Protein AF-A0A554GQS5-F1 (afdb_monomer)

Sequence (194 aa):
MAQDPRGTASAALQVEDPGGGGDTGDTGGGTGGGGTGGTTQPPPAFAFLTSTVYYDNGDQPNYSTRCNNGYTPFVPNYHCCQPGYVMTGVSVNDNMFRCTFVNAQPWYYNRVADNANGTHRNGMHVCPPNYFMVGMSAQDNVLICQPGIPGTVIESVDANGATRDTGKNLHMCPLGTAMTGINVNKNDFSCGRY

pLDDT: mean 71.67, std 18.88, range [34.38, 94.31]

Foldseek 3Di:
DDDDDDDDDDDDDDDDDDYDDDDDDDDDDDDDDDDDDDPPPDDP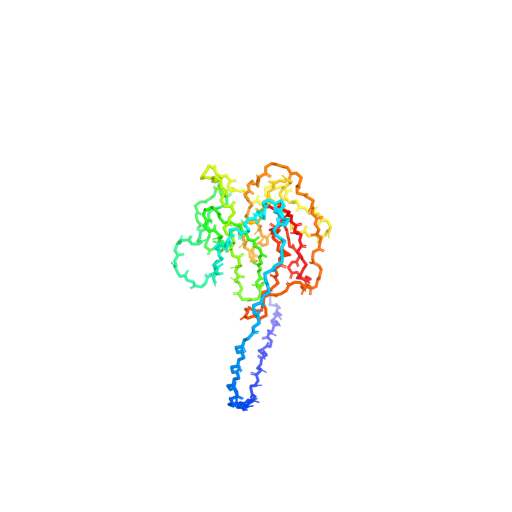PPPPPPWDKDKDQLPDPPPQQFDDQQPDPTDSQKGFAHPQWAFFWDDLVRRMTIITGDPPDNVFSNKHKLVVPQDDDPNWRFADPQWTFGIDRSVVRITTITHHDPDDFPWDKPFQLPDAPPVVRIRGHPPQWGFGTADSVRRMTTIGGD

Nearest PDB structures (foldseek):
  2ofh-assembly1_X  TM=4.322E-01  e=5.207E+00  Synechocystis sp. PCC 6803

Secondary structure (DSSP, 8-state):
--------PPPP------------------------------S---------EEEE-S-S--TTTB---SSSS--TT-EEPPTTEEEEEEETTTTEEEEEE----TT----EEGGGTT-EETTEEEPPTTEEEEEEETTTTEEEEEE--SS----EEE-TTSSEETTTTEEEPPTTEEEEEEETTTTEEEEEE-

Solvent-accessible surface area (backbone atoms only — not comparable to full-atom values): 11876 Å² total; per-residue (Å²): 141,85,88,85,89,82,86,79,84,81,79,83,84,84,81,82,84,82,90,79,85,88,88,81,87,86,89,82,90,84,89,86,82,91,78,93,78,78,88,74,77,68,75,80,72,76,71,74,65,80,59,56,69,52,74,48,54,72,75,60,91,56,70,72,31,52,40,52,51,72,80,53,82,71,49,95,64,30,39,26,45,45,93,39,32,32,25,27,26,42,22,83,89,66,52,27,36,34,23,34,46,66,76,47,62,90,84,60,72,68,32,36,40,25,71,83,68,65,39,66,55,98,88,16,49,24,36,56,92,57,25,28,25,24,29,43,20,84,90,76,72,36,44,30,19,26,68,48,77,89,68,75,58,61,69,42,76,46,58,72,42,76,39,59,45,82,94,72,68,21,35,33,41,59,92,68,26,27,26,24,27,40,25,82,92,65,50,26,33,32,22,19,55,112

Structure (mmCIF, N/CA/C/O backbone):
data_AF-A0A554GQS5-F1
#
_entry.id   AF-A0A554GQS5-F1
#
loop_
_atom_site.group_PDB
_atom_site.id
_atom_site.type_symbol
_atom_site.label_atom_id
_atom_site.label_alt_id
_atom_site.label_comp_id
_atom_site.label_asym_id
_atom_site.label_entity_id
_atom_site.label_seq_id
_atom_site.pdbx_PDB_ins_code
_atom_site.Cartn_x
_atom_site.Cartn_y
_atom_site.Cartn_z
_atom_site.occupancy
_atom_site.B_iso_or_equiv
_atom_site.auth_seq_id
_atom_site.auth_comp_id
_atom_site.auth_asym_id
_atom_site.auth_atom_id
_atom_site.pdbx_PDB_model_num
ATOM 1 N N . MET A 1 1 ? -26.718 7.522 -43.301 1.00 61.38 1 MET A N 1
ATOM 2 C CA . MET A 1 1 ? -27.892 7.178 -42.475 1.00 61.38 1 MET A CA 1
ATOM 3 C C . MET A 1 1 ? -27.809 5.703 -42.137 1.00 61.38 1 MET A C 1
ATOM 5 O O . MET A 1 1 ? -28.001 4.888 -43.023 1.00 61.38 1 MET A O 1
ATOM 9 N N . ALA A 1 2 ? -27.461 5.387 -40.895 1.00 47.16 2 ALA A N 1
ATOM 10 C CA . ALA A 1 2 ? -27.728 4.103 -40.257 1.00 47.16 2 ALA A CA 1
ATOM 11 C C . ALA A 1 2 ? -27.634 4.362 -38.748 1.00 47.16 2 ALA A C 1
ATOM 13 O O . ALA A 1 2 ? -26.561 4.663 -38.232 1.00 47.16 2 ALA A O 1
ATOM 14 N N . GLN A 1 3 ? -28.795 4.391 -38.100 1.00 49.03 3 GLN A N 1
ATOM 15 C CA . GLN A 1 3 ? -28.969 4.454 -36.655 1.00 49.03 3 GLN A CA 1
ATOM 16 C C . GLN A 1 3 ? -29.055 3.013 -36.141 1.00 49.03 3 GLN A C 1
ATOM 18 O O . GLN A 1 3 ? -29.802 2.229 -36.717 1.00 49.03 3 GLN A O 1
ATOM 23 N N . ASP A 1 4 ? -28.372 2.691 -35.045 1.00 45.59 4 ASP A N 1
ATOM 24 C CA . ASP A 1 4 ? -28.926 1.785 -34.032 1.00 45.59 4 ASP A CA 1
ATOM 25 C C . ASP A 1 4 ? -28.394 2.203 -32.641 1.00 45.59 4 ASP A C 1
ATOM 27 O O . ASP A 1 4 ? -27.174 2.312 -32.465 1.00 45.59 4 ASP A O 1
ATOM 31 N N . PRO A 1 5 ? -29.293 2.512 -31.686 1.00 64.38 5 PRO A N 1
ATOM 32 C CA . PRO A 1 5 ? -28.998 2.995 -30.348 1.00 64.38 5 PRO A CA 1
ATOM 33 C C . PRO A 1 5 ? -29.053 1.867 -29.309 1.00 64.38 5 PRO A C 1
ATOM 35 O O . PRO A 1 5 ? -30.075 1.206 -29.144 1.00 64.38 5 PRO A O 1
ATOM 38 N N . ARG A 1 6 ? -28.013 1.720 -28.484 1.00 53.47 6 ARG A N 1
ATOM 39 C CA . ARG A 1 6 ? -28.137 0.981 -27.217 1.00 53.47 6 ARG A CA 1
ATOM 40 C C . ARG A 1 6 ? -27.505 1.757 -26.083 1.00 53.47 6 ARG A C 1
ATOM 42 O O . ARG A 1 6 ? -26.314 1.664 -25.813 1.00 53.47 6 ARG A O 1
ATOM 49 N N . GLY A 1 7 ? -28.365 2.541 -25.442 1.00 46.72 7 GLY A N 1
ATOM 50 C CA . GLY A 1 7 ? -28.175 2.967 -24.071 1.00 46.72 7 GLY A CA 1
ATOM 51 C C . GLY A 1 7 ? -28.431 1.802 -23.123 1.00 46.72 7 GLY A C 1
ATOM 52 O O . GLY A 1 7 ? -29.369 1.026 -23.300 1.00 46.72 7 GLY A O 1
ATOM 53 N N . THR A 1 8 ? -27.616 1.724 -22.084 1.00 51.41 8 THR A N 1
ATOM 54 C CA . THR A 1 8 ? -27.963 1.047 -20.839 1.00 51.41 8 THR A CA 1
ATOM 55 C C . THR A 1 8 ? -27.737 2.053 -19.728 1.00 51.41 8 THR A C 1
ATOM 57 O O . THR A 1 8 ? -26.609 2.456 -19.455 1.00 51.41 8 THR A O 1
ATOM 60 N N . ALA A 1 9 ? -28.850 2.515 -19.167 1.00 43.72 9 ALA A N 1
ATOM 61 C CA . ALA A 1 9 ? -28.903 3.360 -17.993 1.00 43.72 9 ALA A CA 1
ATOM 62 C C . ALA A 1 9 ? -28.420 2.562 -16.775 1.00 43.72 9 ALA A C 1
ATOM 64 O O . ALA A 1 9 ? -28.951 1.487 -16.491 1.00 43.72 9 ALA A O 1
ATOM 65 N N . SER A 1 10 ? -27.435 3.092 -16.054 1.00 48.06 10 SER A N 1
ATOM 66 C CA . SER A 1 10 ? -27.104 2.613 -14.714 1.00 48.06 10 SER A CA 1
ATOM 67 C C . SER A 1 10 ? -28.127 3.175 -13.735 1.00 48.06 10 SER A C 1
ATOM 69 O O . SER A 1 10 ? -28.288 4.390 -13.612 1.00 48.06 10 SER A O 1
ATOM 71 N N . ALA A 1 11 ? -28.845 2.267 -13.082 1.00 47.44 11 ALA A N 1
ATOM 72 C CA . ALA A 1 11 ? -29.795 2.565 -12.029 1.00 47.44 11 ALA A CA 1
ATOM 73 C C . ALA A 1 11 ? -29.088 3.215 -10.829 1.00 47.44 11 ALA A C 1
ATOM 75 O O . ALA A 1 11 ? -28.053 2.737 -10.366 1.00 47.44 11 ALA A O 1
ATOM 76 N N . ALA A 1 12 ? -29.677 4.300 -10.330 1.00 42.47 12 ALA A N 1
ATOM 77 C CA . ALA A 1 12 ? -29.333 4.903 -9.055 1.00 42.47 12 ALA A CA 1
ATOM 78 C C . ALA A 1 12 ? -29.782 3.971 -7.919 1.00 42.47 12 ALA A C 1
ATOM 80 O O . ALA A 1 12 ? -30.964 3.643 -7.814 1.00 42.47 12 ALA A O 1
ATOM 81 N N . LEU A 1 13 ? -28.841 3.551 -7.074 1.00 44.91 13 LEU A N 1
ATOM 82 C CA . LEU A 1 13 ? -29.143 2.889 -5.811 1.00 44.91 13 LEU A CA 1
ATOM 83 C C . LEU A 1 13 ? -29.452 3.981 -4.779 1.00 44.91 13 LEU A C 1
ATOM 85 O O . LEU A 1 13 ? -28.546 4.634 -4.267 1.00 44.91 13 LEU A O 1
ATOM 89 N N . GLN A 1 14 ? -30.737 4.209 -4.514 1.00 46.75 14 GLN A N 1
ATOM 90 C CA . GLN A 1 14 ? -31.178 4.947 -3.334 1.00 46.75 14 GLN A CA 1
ATOM 91 C C . GLN A 1 14 ? -31.050 4.016 -2.126 1.00 46.75 14 GLN A C 1
ATOM 93 O O . GLN A 1 14 ? -31.708 2.979 -2.074 1.00 46.75 14 GLN A O 1
ATOM 98 N N . VAL A 1 15 ? -30.187 4.375 -1.176 1.00 49.22 15 VAL A N 1
ATOM 99 C CA . VAL A 1 15 ? -30.177 3.785 0.165 1.00 49.22 15 VAL A CA 1
ATOM 100 C C . VAL A 1 15 ? -30.816 4.809 1.089 1.00 49.22 15 VAL A C 1
ATOM 102 O O . VAL A 1 15 ? -30.270 5.890 1.303 1.00 49.22 15 VAL A O 1
ATOM 105 N N . GLU A 1 16 ? -32.006 4.475 1.569 1.00 43.66 16 GLU A N 1
ATOM 106 C CA . GLU A 1 16 ? -32.687 5.196 2.636 1.00 43.66 16 GLU A CA 1
ATOM 107 C C . GLU A 1 16 ? -32.109 4.757 3.991 1.00 43.66 16 GLU A C 1
ATOM 109 O O . GLU A 1 16 ? -31.975 3.566 4.274 1.00 43.66 16 GLU A O 1
ATOM 114 N N . ASP A 1 17 ? -31.754 5.750 4.804 1.00 47.66 17 ASP A N 1
ATOM 115 C CA . ASP A 1 17 ? -31.508 5.668 6.249 1.00 47.66 17 ASP A CA 1
ATOM 116 C C . ASP A 1 17 ? -32.846 5.417 6.977 1.00 47.66 17 ASP A C 1
ATOM 118 O O . ASP A 1 17 ? -33.883 5.914 6.516 1.00 47.66 17 ASP A O 1
ATOM 122 N N . PRO A 1 18 ? -32.877 4.673 8.102 1.00 53.34 18 PRO A N 1
ATOM 123 C CA . PRO A 1 18 ? -33.230 5.383 9.337 1.00 53.34 18 PRO A CA 1
ATOM 124 C C . PRO A 1 18 ? -32.646 4.814 10.650 1.00 53.34 18 PRO A C 1
ATOM 126 O O . PRO A 1 18 ? -32.898 3.664 11.004 1.00 53.34 18 PRO A O 1
ATOM 129 N N . GLY A 1 19 ? -32.092 5.716 11.473 1.00 40.09 19 GLY A N 1
ATOM 130 C CA . GLY A 1 19 ? -32.223 5.744 12.948 1.00 40.09 19 GLY A CA 1
ATOM 131 C C . GLY A 1 19 ? -31.378 4.725 13.734 1.00 40.09 19 GLY A C 1
ATOM 132 O O . GLY A 1 19 ? -31.028 3.666 13.245 1.00 40.09 19 GLY A O 1
ATOM 133 N N . GLY A 1 20 ? -30.995 4.921 14.994 1.00 37.91 20 GLY A N 1
ATOM 134 C CA . GLY A 1 20 ? -31.312 5.895 16.035 1.00 37.91 20 GLY A CA 1
ATOM 135 C C . GLY A 1 20 ? -30.843 5.316 17.391 1.00 37.91 20 GLY A C 1
ATOM 136 O O . GLY A 1 20 ? -30.684 4.104 17.507 1.00 37.91 20 GLY A O 1
ATOM 137 N N . GLY A 1 21 ? -30.655 6.172 18.406 1.00 39.66 21 GLY A N 1
ATOM 138 C CA . GLY A 1 21 ? -30.369 5.806 19.813 1.00 39.66 21 GLY A CA 1
ATOM 139 C C . GLY A 1 21 ? -28.880 5.543 20.091 1.00 39.66 21 GLY A C 1
ATOM 140 O O . GLY A 1 21 ? -28.260 4.732 19.424 1.00 39.66 21 GLY A O 1
ATOM 141 N N . GLY A 1 22 ? -28.177 6.236 20.989 1.00 47.78 22 GLY A N 1
ATOM 142 C CA . GLY A 1 22 ? -28.580 6.716 22.307 1.00 47.78 22 GLY A CA 1
ATOM 143 C C . GLY A 1 22 ? -28.147 5.681 23.344 1.00 47.78 22 GLY A C 1
ATOM 144 O O . GLY A 1 22 ? -28.813 4.665 23.450 1.00 47.78 22 GLY A O 1
ATOM 145 N N . ASP A 1 23 ? -27.030 5.909 24.045 1.00 50.03 23 ASP A N 1
ATOM 146 C CA . ASP A 1 23 ? -26.996 5.754 25.503 1.00 50.03 23 ASP A CA 1
ATOM 147 C C . ASP A 1 23 ? -25.694 6.239 26.154 1.00 50.03 23 ASP A C 1
ATOM 149 O O . ASP A 1 23 ? -24.583 6.164 25.629 1.00 50.03 23 ASP A O 1
ATOM 153 N N . THR A 1 24 ? -25.929 6.816 27.323 1.00 49.53 24 THR A N 1
ATOM 154 C CA . THR A 1 24 ? -25.056 7.506 28.263 1.00 49.53 24 THR A CA 1
ATOM 155 C C . THR A 1 24 ? -24.411 6.559 29.274 1.00 49.53 24 THR A C 1
ATOM 157 O O . THR A 1 24 ? -25.091 5.681 29.789 1.00 49.53 24 THR A O 1
ATOM 160 N N . GLY A 1 25 ? -23.180 6.885 29.688 1.00 45.50 25 GLY A N 1
ATOM 161 C CA . GLY A 1 25 ? -22.645 6.603 31.029 1.00 45.50 25 GLY A CA 1
ATOM 162 C C . GLY A 1 25 ? -22.050 5.208 31.254 1.00 45.50 25 GLY A C 1
ATOM 163 O O . GLY A 1 25 ? -22.715 4.204 31.066 1.00 45.50 25 GLY A O 1
ATOM 164 N N . ASP A 1 26 ? -20.807 5.133 31.734 1.00 49.06 26 ASP A N 1
ATOM 165 C CA . ASP A 1 26 ? -20.587 5.015 33.179 1.00 49.06 26 ASP A CA 1
ATOM 166 C C . ASP A 1 26 ? -19.116 5.270 33.555 1.00 49.06 26 ASP A C 1
ATOM 168 O O . ASP A 1 26 ? -18.168 4.959 32.831 1.00 49.06 26 ASP A O 1
ATOM 172 N N . THR A 1 27 ? -18.968 5.889 34.715 1.00 50.25 27 THR A N 1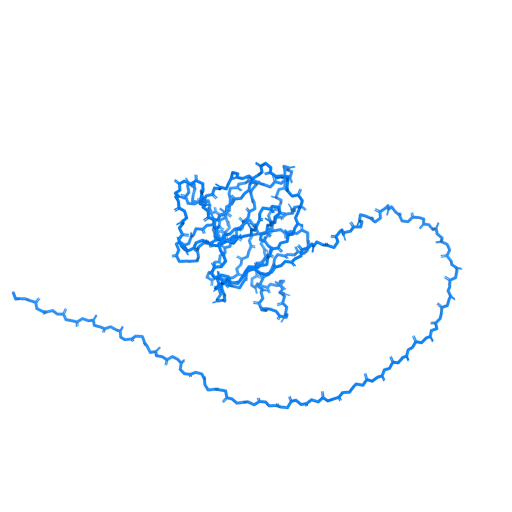
ATOM 173 C CA . THR A 1 27 ? -17.756 6.190 35.471 1.00 50.25 27 THR A CA 1
ATOM 174 C C . THR A 1 27 ? -17.338 4.988 36.315 1.00 50.25 27 THR A C 1
ATOM 176 O O . THR A 1 27 ? -18.160 4.412 37.015 1.00 50.25 27 THR A O 1
ATOM 179 N N . GLY A 1 28 ? -16.045 4.658 36.359 1.00 47.41 28 GLY A N 1
ATOM 180 C CA . GLY A 1 28 ? -15.543 3.624 37.268 1.00 47.41 28 GLY A CA 1
ATOM 181 C C . GLY A 1 28 ? -14.046 3.731 37.511 1.00 47.41 28 GLY A C 1
ATOM 182 O O . GLY A 1 28 ? -13.244 3.208 36.744 1.00 47.41 28 GLY A O 1
ATOM 183 N N . GLY A 1 29 ? -13.673 4.432 38.583 1.00 47.69 29 GLY A N 1
ATOM 184 C CA . GLY A 1 29 ? -12.311 4.480 39.101 1.00 47.69 29 GLY A CA 1
ATOM 185 C C . GLY A 1 29 ? -11.909 3.179 39.800 1.00 47.69 29 GLY A C 1
ATOM 186 O O . GLY A 1 29 ? -12.719 2.531 40.457 1.00 47.69 29 GLY A O 1
ATOM 187 N N . GLY A 1 30 ? -10.627 2.836 39.689 1.00 44.16 30 GLY A N 1
ATOM 188 C CA . GLY A 1 30 ? -10.002 1.721 40.392 1.00 44.16 30 GLY A CA 1
ATOM 189 C C . GLY A 1 30 ? -8.536 2.026 40.670 1.00 44.16 30 GLY A C 1
ATOM 190 O O . GLY A 1 30 ? -7.669 1.807 39.832 1.00 44.16 30 GLY A O 1
ATOM 191 N N . THR A 1 31 ? -8.268 2.568 41.854 1.00 49.47 31 THR A N 1
ATOM 192 C CA . THR A 1 31 ? -6.938 2.689 42.459 1.00 49.47 31 THR A CA 1
ATOM 193 C C . THR A 1 31 ? -6.567 1.391 43.174 1.00 49.47 31 THR A C 1
ATOM 195 O O . THR A 1 31 ? -7.356 0.916 43.989 1.00 49.47 31 THR A O 1
ATOM 198 N N . GLY A 1 32 ? -5.341 0.892 42.988 1.00 43.31 32 GLY A N 1
ATOM 199 C CA . GLY A 1 32 ? -4.692 0.023 43.978 1.00 43.31 32 GLY A CA 1
ATOM 200 C C . GLY A 1 32 ? -3.750 -1.037 43.408 1.00 43.31 32 GLY A C 1
ATOM 201 O O . GLY A 1 32 ? -4.134 -1.802 42.533 1.00 43.31 32 GLY A O 1
ATOM 202 N N . GLY A 1 33 ? -2.543 -1.128 43.982 1.00 40.22 33 GLY A N 1
ATOM 203 C CA . GLY A 1 33 ? -1.743 -2.358 43.956 1.00 40.22 33 GLY A CA 1
ATOM 204 C C . GLY A 1 33 ? -0.273 -2.187 43.586 1.00 40.22 33 GLY A C 1
ATOM 205 O O . GLY A 1 33 ? 0.133 -2.551 42.489 1.00 40.22 33 GLY A O 1
ATOM 206 N N . GLY A 1 34 ? 0.538 -1.673 44.515 1.00 47.50 34 GLY A N 1
ATOM 207 C CA . GLY A 1 34 ? 1.996 -1.736 44.424 1.00 47.50 34 GLY A CA 1
ATOM 208 C C . GLY A 1 34 ? 2.512 -3.164 44.620 1.00 47.50 34 GLY A C 1
ATOM 209 O O . GLY A 1 34 ? 2.151 -3.833 45.586 1.00 47.50 34 GLY A O 1
ATOM 210 N N . GLY A 1 35 ? 3.385 -3.603 43.714 1.00 39.91 35 GLY A N 1
ATOM 211 C CA . GLY A 1 35 ? 4.152 -4.839 43.820 1.00 39.91 35 GLY A CA 1
ATOM 212 C C . GLY A 1 35 ? 5.587 -4.590 43.369 1.00 39.91 35 GLY A C 1
ATOM 213 O O . GLY A 1 35 ? 5.865 -4.486 42.179 1.00 39.91 35 GLY A O 1
ATOM 214 N N . THR A 1 36 ? 6.505 -4.462 44.323 1.00 48.94 36 THR A N 1
ATOM 215 C CA . THR A 1 36 ? 7.952 -4.420 44.085 1.00 48.94 36 THR A CA 1
ATOM 216 C C . THR A 1 36 ? 8.470 -5.846 43.933 1.00 48.94 36 THR A C 1
ATOM 218 O O . THR A 1 36 ? 8.586 -6.565 44.924 1.00 48.94 36 THR A O 1
ATOM 221 N N . GLY A 1 37 ? 8.780 -6.259 42.703 1.00 39.72 37 GLY A N 1
ATOM 222 C CA . GLY A 1 37 ? 9.322 -7.588 42.424 1.00 39.72 37 GLY A CA 1
ATOM 223 C C . GLY A 1 37 ? 10.162 -7.635 41.148 1.00 39.72 37 GLY A C 1
ATOM 224 O O . GLY A 1 37 ? 9.616 -7.704 40.058 1.00 39.72 37 GLY A O 1
ATOM 225 N N . GLY A 1 38 ? 11.489 -7.631 41.314 1.00 37.41 38 GLY A N 1
ATOM 226 C CA . GLY A 1 38 ? 12.458 -8.254 40.404 1.00 37.41 38 GLY A CA 1
ATOM 227 C C . GLY A 1 38 ? 12.619 -7.655 39.004 1.00 37.41 38 GLY A C 1
ATOM 228 O O . GLY A 1 38 ? 12.0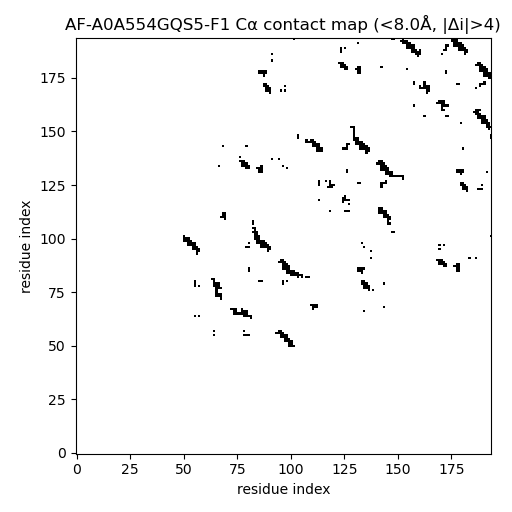79 -8.179 38.036 1.00 37.41 38 GLY A O 1
ATOM 229 N N . THR A 1 39 ? 13.487 -6.649 38.858 1.00 34.38 39 THR A N 1
ATOM 230 C CA . THR A 1 39 ? 14.004 -6.219 37.549 1.00 34.38 39 THR A CA 1
ATOM 231 C C . THR A 1 39 ? 14.990 -7.256 37.002 1.00 34.38 39 THR A C 1
ATOM 233 O O . THR A 1 39 ? 16.206 -7.081 37.058 1.00 34.38 39 THR A O 1
ATOM 236 N N . THR A 1 40 ? 14.470 -8.348 36.444 1.00 39.31 40 THR A N 1
ATOM 237 C CA . THR A 1 40 ? 15.138 -8.946 35.286 1.00 39.31 40 THR A CA 1
ATOM 238 C C . THR A 1 40 ? 14.952 -7.942 34.162 1.00 39.31 40 THR A C 1
ATOM 240 O O . THR A 1 40 ? 13.836 -7.709 33.718 1.00 39.31 40 THR A O 1
ATOM 243 N N . GLN A 1 41 ? 16.028 -7.247 33.797 1.00 37.03 41 GLN A N 1
ATOM 244 C CA . GLN A 1 41 ? 16.016 -6.295 32.696 1.00 37.03 41 GLN A CA 1
ATOM 245 C C . GLN A 1 41 ? 15.608 -7.067 31.432 1.00 37.03 41 GLN A C 1
ATOM 247 O O . GLN A 1 41 ? 16.387 -7.916 30.987 1.00 37.03 41 GLN A O 1
ATOM 252 N N . PRO A 1 42 ? 14.401 -6.848 30.871 1.00 40.97 42 PRO A N 1
ATOM 253 C CA . PRO A 1 42 ? 14.086 -7.414 29.572 1.00 40.97 42 PRO A CA 1
ATOM 254 C C . PRO A 1 42 ? 15.124 -6.882 28.571 1.00 40.97 42 PRO A C 1
ATOM 256 O O . PRO A 1 42 ? 15.623 -5.761 28.755 1.00 40.97 42 PRO A O 1
ATOM 259 N N . PRO A 1 43 ? 15.484 -7.654 27.526 1.00 41.72 43 PRO A N 1
ATOM 260 C CA . PRO A 1 43 ? 16.258 -7.098 26.418 1.00 41.72 43 PRO A CA 1
ATOM 261 C C . PRO A 1 43 ? 15.579 -5.793 25.996 1.00 41.72 43 PRO A C 1
ATOM 263 O O . PRO A 1 43 ? 14.348 -5.737 26.090 1.00 41.72 43 PRO A O 1
ATOM 266 N N . PRO A 1 44 ? 16.338 -4.743 25.620 1.00 40.84 44 PRO A N 1
ATOM 267 C CA . PRO A 1 44 ? 15.768 -3.433 25.349 1.00 40.84 44 PRO A CA 1
ATOM 268 C C . PRO A 1 44 ? 14.552 -3.645 24.465 1.00 40.84 44 PRO A C 1
ATOM 270 O O . PRO A 1 44 ? 14.676 -4.160 23.351 1.00 40.84 44 PRO A O 1
ATOM 273 N N . ALA A 1 45 ? 13.371 -3.336 25.008 1.00 39.06 45 ALA A N 1
ATOM 274 C CA . ALA A 1 45 ? 12.204 -3.182 24.181 1.00 39.06 45 ALA A CA 1
ATOM 275 C C . ALA A 1 45 ? 12.675 -2.200 23.118 1.00 39.06 45 ALA A C 1
ATOM 277 O O . ALA A 1 45 ? 13.047 -1.071 23.449 1.00 39.06 45 ALA A O 1
ATOM 278 N N . PHE A 1 46 ? 12.773 -2.657 21.868 1.00 41.34 46 PHE A N 1
ATOM 279 C CA . PHE A 1 46 ? 12.715 -1.737 20.755 1.00 41.34 46 PHE A CA 1
ATOM 280 C C . PHE A 1 46 ? 11.428 -0.987 21.030 1.00 41.34 46 PHE A C 1
ATOM 282 O O . PHE A 1 46 ? 10.342 -1.547 20.884 1.00 41.34 46 PHE A O 1
ATOM 289 N N . ALA A 1 47 ? 11.558 0.208 21.607 1.00 37.12 47 ALA A N 1
ATOM 290 C CA . ALA A 1 47 ? 10.458 1.119 21.746 1.00 37.12 47 ALA A CA 1
ATOM 291 C C . ALA A 1 47 ? 9.985 1.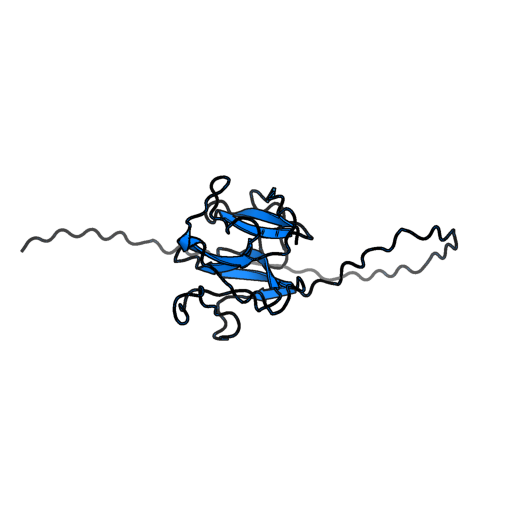245 20.310 1.00 37.12 47 ALA A C 1
ATOM 293 O O . ALA A 1 47 ? 10.699 1.802 19.474 1.00 37.12 47 ALA A O 1
ATOM 294 N N . PHE A 1 48 ? 8.869 0.586 20.001 1.00 41.91 48 PHE A N 1
ATOM 295 C CA . PHE A 1 48 ? 8.149 0.818 18.775 1.00 41.91 48 PHE A CA 1
ATOM 296 C C . PHE A 1 48 ? 7.816 2.294 18.873 1.00 41.91 48 PHE A C 1
ATOM 298 O O . PHE A 1 48 ? 6.897 2.687 19.591 1.00 41.91 48 PHE A O 1
ATOM 305 N N . LEU A 1 49 ? 8.693 3.109 18.280 1.00 48.94 49 LEU A N 1
ATOM 306 C CA . LEU A 1 49 ? 8.505 4.531 18.101 1.00 48.94 49 LEU A CA 1
ATOM 307 C C . LEU A 1 49 ? 7.079 4.633 17.609 1.00 48.94 49 LEU A C 1
ATOM 309 O O . LEU A 1 49 ? 6.745 3.970 16.627 1.00 48.94 49 LEU A O 1
ATOM 313 N N . THR A 1 50 ? 6.237 5.342 18.357 1.00 55.75 50 THR A N 1
ATOM 314 C CA . THR A 1 50 ? 4.847 5.589 17.994 1.00 55.75 50 THR A CA 1
ATOM 315 C C . THR A 1 50 ? 4.864 6.052 16.551 1.00 55.75 50 THR A C 1
ATOM 317 O O . THR A 1 50 ? 5.279 7.176 16.265 1.00 55.75 50 THR A O 1
ATOM 320 N N . SER A 1 51 ? 4.566 5.138 15.631 1.00 66.19 51 SER A N 1
ATOM 321 C CA . SER A 1 51 ? 4.758 5.411 14.223 1.00 66.19 51 SER A CA 1
ATOM 322 C C . SER A 1 51 ? 3.752 6.493 13.898 1.00 66.19 51 SER A C 1
ATOM 324 O O . SER A 1 51 ? 2.556 6.277 14.100 1.00 66.19 51 SER A O 1
ATOM 326 N N . THR A 1 52 ? 4.216 7.667 13.483 1.00 87.12 52 THR A N 1
ATOM 327 C CA . THR A 1 52 ? 3.307 8.746 13.114 1.00 87.12 52 THR A CA 1
ATOM 328 C C . THR A 1 52 ? 2.443 8.244 11.966 1.00 87.12 52 THR A C 1
ATOM 330 O O . THR A 1 52 ? 2.958 7.839 10.922 1.00 87.12 52 THR A O 1
ATOM 333 N N . VAL A 1 53 ? 1.134 8.217 12.191 1.00 90.25 53 VAL A N 1
ATOM 334 C CA . VAL A 1 53 ? 0.136 7.812 11.203 1.00 90.25 53 VAL A CA 1
ATOM 335 C C . VAL A 1 53 ? -0.659 9.045 10.821 1.00 90.25 53 VAL A C 1
ATOM 337 O O . VAL A 1 53 ? -1.074 9.810 11.690 1.00 90.25 53 VAL A O 1
ATOM 340 N N . TYR A 1 54 ? -0.897 9.216 9.529 1.00 92.00 54 TYR A N 1
ATOM 341 C CA . TYR A 1 54 ? -1.931 10.118 9.040 1.00 92.00 54 TYR A CA 1
ATOM 342 C C . TYR A 1 54 ? -2.736 9.434 7.940 1.00 92.00 54 TYR A C 1
ATOM 344 O O . TYR A 1 54 ? -2.325 8.407 7.390 1.00 92.00 54 TYR A O 1
ATOM 352 N N . TYR A 1 55 ? -3.891 10.017 7.641 1.00 90.56 55 TYR A N 1
ATOM 353 C CA . TYR A 1 55 ? -4.776 9.547 6.589 1.00 90.56 55 TYR A CA 1
ATOM 354 C C . TYR A 1 55 ? -4.778 10.565 5.456 1.00 90.56 55 TYR A C 1
ATOM 356 O O . TYR A 1 55 ? -4.999 11.753 5.695 1.00 90.56 55 TYR A O 1
ATOM 364 N N . ASP A 1 56 ? -4.497 10.101 4.247 1.00 87.38 56 ASP A N 1
ATOM 365 C CA . ASP A 1 56 ? -4.659 10.872 3.019 1.00 87.38 56 ASP A CA 1
ATOM 366 C C . ASP A 1 56 ? -6.021 10.528 2.429 1.00 87.38 56 ASP A C 1
ATOM 368 O O . ASP A 1 56 ? -6.292 9.362 2.173 1.00 87.38 56 ASP A O 1
ATOM 372 N N . ASN A 1 57 ? -6.903 11.508 2.277 1.00 81.69 57 ASN A N 1
ATOM 373 C CA . ASN A 1 57 ? -8.286 11.292 1.856 1.00 81.69 57 ASN A CA 1
ATOM 374 C C . ASN A 1 57 ? -8.550 11.642 0.386 1.00 81.69 57 ASN A C 1
ATOM 376 O O . ASN A 1 57 ? -9.710 11.633 0.002 1.00 81.69 57 ASN A O 1
ATOM 380 N N . GLY A 1 58 ? -7.530 11.975 -0.419 1.00 68.31 58 GLY A N 1
ATOM 381 C CA . GLY A 1 58 ? -7.643 12.215 -1.872 1.00 68.31 58 GLY A CA 1
ATOM 382 C C . GLY A 1 58 ? -8.469 13.446 -2.303 1.00 68.31 58 GLY A C 1
ATOM 383 O O . GLY A 1 58 ? -8.181 14.057 -3.329 1.00 68.31 58 GLY A O 1
ATOM 384 N N . ASP A 1 59 ? -9.443 13.863 -1.495 1.00 63.19 59 ASP A N 1
ATOM 385 C CA . ASP A 1 59 ? -10.409 14.936 -1.754 1.00 63.19 59 ASP A CA 1
ATOM 386 C C . ASP A 1 59 ? -9.893 16.322 -1.373 1.00 63.19 59 ASP A C 1
ATOM 388 O O . ASP A 1 59 ? -10.522 17.345 -1.658 1.00 63.19 59 ASP A O 1
ATOM 392 N N . GLN A 1 60 ? -8.747 16.393 -0.699 1.00 58.72 60 GLN A N 1
ATOM 393 C CA . GLN A 1 60 ? -8.159 17.680 -0.379 1.00 58.72 60 GLN A CA 1
ATOM 394 C C . GLN A 1 60 ? -7.452 18.214 -1.631 1.00 58.72 60 GLN A C 1
ATOM 396 O O . GLN A 1 60 ? -6.537 17.563 -2.137 1.00 58.72 60 GLN A O 1
ATOM 401 N N . PRO A 1 61 ? -7.751 19.443 -2.097 1.00 54.62 61 PRO A N 1
ATOM 402 C CA . PRO A 1 61 ? -6.990 20.111 -3.160 1.00 54.62 61 PRO A CA 1
ATOM 403 C C . PRO A 1 61 ? -5.540 20.436 -2.746 1.00 54.62 61 PRO A C 1
ATOM 405 O O . PRO A 1 61 ? -4.834 21.179 -3.429 1.00 54.62 61 PRO A O 1
ATOM 408 N N . ASN A 1 62 ? -5.078 19.887 -1.622 1.00 53.41 62 ASN A N 1
ATOM 409 C CA . ASN A 1 62 ? -3.725 20.010 -1.140 1.00 53.41 62 ASN A CA 1
ATOM 410 C C . ASN A 1 62 ? -2.795 19.222 -2.062 1.00 53.41 62 ASN A C 1
ATOM 412 O O . ASN A 1 62 ? -2.704 18.000 -2.021 1.00 53.41 62 ASN A O 1
ATOM 416 N N . TYR A 1 63 ? -2.023 19.965 -2.848 1.00 55.94 63 TYR A N 1
ATOM 417 C CA . TYR A 1 63 ? -0.905 19.480 -3.660 1.00 55.94 63 TYR A CA 1
ATOM 418 C C . TYR A 1 63 ? 0.132 18.638 -2.886 1.00 55.94 63 TYR A C 1
ATOM 420 O O . TYR A 1 63 ? 1.043 18.100 -3.505 1.00 55.94 63 TYR A O 1
ATOM 428 N N . SER A 1 64 ? 0.029 18.532 -1.555 1.00 60.47 64 SER A N 1
ATOM 429 C CA . SER A 1 64 ? 0.972 17.813 -0.699 1.00 60.47 64 SER A CA 1
ATOM 430 C C . SER A 1 64 ? 0.875 16.290 -0.795 1.00 60.47 64 SER A C 1
ATOM 432 O O . SER A 1 64 ? 1.853 15.625 -0.455 1.00 60.47 64 SER A O 1
ATOM 434 N N . THR A 1 65 ? -0.255 15.739 -1.246 1.00 63.94 65 THR A N 1
ATOM 435 C CA . THR A 1 65 ? -0.411 14.287 -1.442 1.00 63.94 65 THR A CA 1
ATOM 436 C C . THR A 1 65 ? -0.388 13.902 -2.912 1.00 63.94 65 THR A C 1
ATOM 438 O O . THR A 1 65 ? -0.129 12.750 -3.239 1.00 63.94 65 THR A O 1
ATOM 441 N N . ARG A 1 66 ? -0.509 14.862 -3.835 1.00 74.38 66 ARG A N 1
ATOM 442 C CA . ARG A 1 66 ? -0.316 14.593 -5.263 1.00 74.38 66 ARG A CA 1
ATOM 443 C C . ARG A 1 66 ? 1.128 14.213 -5.550 1.00 74.38 66 ARG A C 1
ATOM 445 O O . ARG A 1 66 ? 2.065 14.889 -5.128 1.00 74.38 66 ARG A O 1
ATOM 452 N N . CYS A 1 67 ? 1.310 13.154 -6.321 1.00 74.69 67 CYS A N 1
ATOM 453 C CA . CYS A 1 67 ? 2.628 12.650 -6.672 1.00 74.69 67 CYS A CA 1
ATOM 454 C C . CYS A 1 67 ? 2.767 12.421 -8.169 1.00 74.69 67 CYS A C 1
ATOM 456 O O . CYS A 1 67 ? 1.804 12.110 -8.867 1.00 74.69 67 CYS A O 1
ATOM 458 N N . ASN A 1 68 ? 3.995 12.577 -8.664 1.00 70.56 68 ASN A N 1
ATOM 459 C CA . ASN A 1 68 ? 4.335 12.086 -9.987 1.00 70.56 68 ASN A CA 1
ATOM 460 C C . ASN A 1 68 ? 4.724 10.603 -9.910 1.00 70.56 68 ASN A C 1
ATOM 462 O O . ASN A 1 68 ? 5.137 10.091 -8.868 1.00 70.56 68 ASN A O 1
ATOM 466 N N . ASN A 1 69 ? 4.615 9.927 -11.045 1.00 64.06 69 ASN A N 1
ATOM 467 C CA . ASN A 1 69 ? 5.117 8.571 -11.239 1.00 64.06 69 ASN A CA 1
ATOM 468 C C . ASN A 1 69 ? 6.614 8.536 -11.614 1.00 64.06 69 ASN A C 1
ATOM 470 O O . ASN A 1 69 ? 7.069 7.551 -12.187 1.00 64.06 69 ASN A O 1
ATOM 474 N N . GLY A 1 70 ? 7.352 9.629 -11.388 1.00 60.00 70 GLY A N 1
ATOM 475 C CA . GLY A 1 70 ? 8.734 9.806 -11.841 1.00 60.00 70 GLY A CA 1
ATOM 476 C C . GLY A 1 70 ? 8.916 10.177 -13.323 1.00 60.00 70 GLY A C 1
ATOM 477 O O . GLY A 1 70 ? 10.000 10.633 -13.679 1.00 60.00 70 GLY A O 1
ATOM 478 N N . TYR A 1 71 ? 7.890 10.057 -14.181 1.00 54.94 71 TYR A N 1
ATOM 479 C CA . TYR A 1 71 ? 8.024 10.207 -15.644 1.00 54.94 71 TYR A CA 1
ATOM 480 C C . TYR A 1 71 ? 7.214 11.348 -16.268 1.00 54.94 71 TYR A C 1
ATOM 482 O O . TYR A 1 71 ? 7.631 11.898 -17.287 1.00 54.94 71 TYR A O 1
ATOM 490 N N . THR A 1 72 ? 6.078 11.734 -15.687 1.00 55.09 72 THR A N 1
ATOM 491 C CA . THR A 1 72 ? 5.234 12.813 -16.230 1.00 55.09 72 THR A CA 1
ATOM 492 C C . THR A 1 72 ? 4.938 13.882 -15.179 1.00 55.09 72 THR A C 1
ATOM 494 O O . THR A 1 72 ? 4.847 13.560 -13.991 1.00 55.09 72 THR A O 1
ATOM 497 N N . PRO A 1 73 ? 4.766 15.160 -15.569 1.00 57.44 73 PRO A N 1
ATOM 498 C CA . PRO A 1 73 ? 4.255 16.175 -14.653 1.00 57.44 73 PRO A CA 1
ATOM 499 C C . PRO A 1 73 ? 2.889 15.734 -14.103 1.00 57.44 73 PRO A C 1
ATOM 501 O O . PRO A 1 73 ? 2.109 15.128 -14.832 1.00 57.44 73 PRO A O 1
ATOM 504 N N . PHE A 1 74 ? 2.674 15.987 -12.805 1.00 59.88 74 PHE A N 1
ATOM 505 C CA . PHE A 1 74 ? 1.483 15.693 -11.993 1.00 59.88 74 PHE A CA 1
ATOM 506 C C . PHE A 1 74 ? 0.289 15.119 -12.758 1.00 59.88 74 PHE A C 1
ATOM 508 O O . PHE A 1 74 ? -0.430 15.851 -13.440 1.00 59.88 74 PHE A O 1
ATOM 515 N N . VAL A 1 75 ? 0.032 13.824 -12.587 1.00 61.69 75 VAL A N 1
ATOM 516 C CA . VAL A 1 75 ? -1.214 13.245 -13.090 1.00 61.69 75 VAL A CA 1
ATOM 517 C C . VAL A 1 75 ? -2.274 13.495 -12.015 1.00 61.69 75 VAL A C 1
ATOM 519 O O . VAL A 1 75 ? -2.037 13.155 -10.854 1.00 61.69 75 VAL A O 1
ATOM 522 N N . PRO A 1 76 ? -3.412 14.121 -12.353 1.00 61.50 76 PRO A N 1
ATOM 523 C CA . PRO A 1 76 ? -4.398 14.595 -11.378 1.00 61.50 76 PRO A CA 1
ATOM 524 C C . PRO A 1 76 ? -5.052 13.492 -10.530 1.00 61.50 76 PRO A C 1
ATOM 526 O O . PRO A 1 76 ? -5.760 13.824 -9.586 1.00 61.50 76 PRO A O 1
ATOM 529 N N . ASN A 1 77 ? -4.779 12.220 -10.834 1.00 72.88 77 ASN A N 1
ATOM 530 C CA . ASN A 1 77 ? -5.432 11.057 -10.238 1.00 72.88 77 ASN A CA 1
ATOM 531 C C . ASN A 1 77 ? -4.519 10.221 -9.325 1.00 72.88 77 ASN A C 1
ATOM 533 O O . ASN A 1 77 ? -4.972 9.208 -8.798 1.00 72.88 77 ASN A O 1
ATOM 537 N N . TYR A 1 78 ? -3.247 10.607 -9.148 1.00 77.88 78 TYR A N 1
ATOM 538 C CA . TYR A 1 78 ? -2.392 9.976 -8.141 1.00 77.88 78 TYR A CA 1
ATOM 539 C C . TYR A 1 78 ? -2.329 10.835 -6.892 1.00 77.88 78 TYR A C 1
ATOM 541 O O . TYR A 1 78 ? -1.871 11.983 -6.927 1.00 77.88 78 TYR A O 1
ATOM 549 N N . HIS A 1 79 ? -2.651 10.213 -5.773 1.00 83.88 79 HIS A N 1
ATOM 550 C CA . HIS A 1 79 ? -2.265 10.689 -4.459 1.00 83.88 79 HIS A CA 1
ATOM 551 C C . HIS A 1 79 ? -1.416 9.615 -3.781 1.00 83.88 79 HIS A C 1
ATOM 553 O O . HIS A 1 79 ? -1.457 8.425 -4.101 1.00 83.88 79 HIS A O 1
ATOM 559 N N . CYS A 1 80 ? -0.508 10.082 -2.948 1.00 88.50 80 CYS A N 1
ATOM 560 C CA . CYS A 1 80 ? 0.542 9.315 -2.332 1.00 88.50 80 CYS A CA 1
ATOM 561 C C . CYS A 1 80 ? 0.779 9.838 -0.926 1.00 88.50 80 CYS A C 1
ATOM 563 O O . CYS A 1 80 ? 0.700 11.036 -0.643 1.00 88.50 80 CYS A O 1
ATOM 565 N N . CYS A 1 81 ? 1.298 8.946 -0.102 1.00 90.38 81 CYS A N 1
ATOM 566 C CA . CYS A 1 81 ? 2.004 9.305 1.092 1.00 90.38 81 CYS A CA 1
ATOM 567 C C . CYS A 1 81 ? 3.167 10.279 0.795 1.00 90.38 81 CYS A C 1
ATOM 569 O O . CYS A 1 81 ? 3.945 10.145 -0.162 1.00 90.38 81 CYS A O 1
ATOM 571 N N . GLN A 1 82 ? 3.281 11.281 1.658 1.00 86.56 82 GLN A N 1
ATOM 572 C CA . GLN A 1 82 ? 4.405 12.197 1.793 1.00 86.56 82 GLN A CA 1
ATOM 573 C C . GLN A 1 82 ? 5.751 11.457 1.915 1.00 86.56 82 GLN A C 1
ATOM 575 O O . GLN A 1 82 ? 5.797 10.310 2.370 1.00 86.56 82 GLN A O 1
ATOM 580 N N . PRO A 1 83 ? 6.871 12.109 1.552 1.00 83.81 83 PRO A N 1
ATOM 581 C CA . PRO A 1 83 ? 8.206 11.553 1.760 1.00 83.81 83 PRO A CA 1
ATOM 582 C C . PRO A 1 83 ? 8.433 11.079 3.205 1.00 83.81 83 PRO A C 1
ATOM 584 O O . PRO A 1 83 ? 8.060 11.761 4.157 1.00 83.81 83 PRO A O 1
ATOM 587 N N . GLY A 1 84 ? 9.048 9.903 3.363 1.00 84.81 84 GLY A N 1
ATOM 588 C CA . GLY A 1 84 ? 9.285 9.263 4.667 1.00 84.81 84 GLY A CA 1
ATO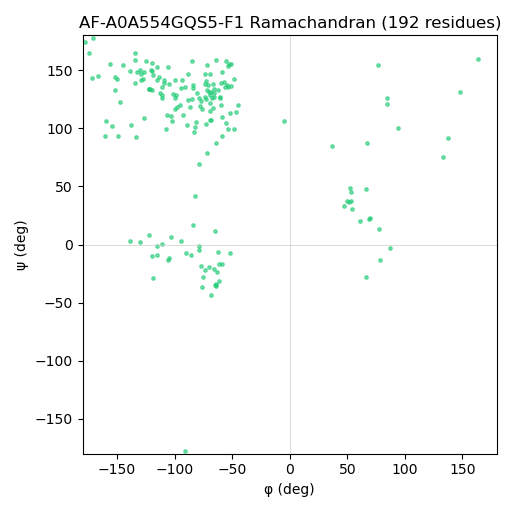M 589 C C . GLY A 1 84 ? 8.137 8.380 5.174 1.00 84.81 84 GLY A C 1
ATOM 590 O O . GLY A 1 84 ? 8.289 7.729 6.211 1.00 84.81 84 GLY A O 1
ATOM 591 N N . TYR A 1 85 ? 7.021 8.318 4.443 1.00 90.31 85 TYR A N 1
ATOM 592 C CA . TYR A 1 85 ? 5.867 7.482 4.760 1.00 90.31 85 TYR A CA 1
ATOM 593 C C . TYR A 1 85 ? 5.638 6.409 3.694 1.00 90.31 85 TYR A C 1
ATOM 595 O O . TYR A 1 85 ? 5.952 6.605 2.521 1.00 90.31 85 TYR A O 1
ATOM 603 N N . VAL A 1 86 ? 5.035 5.298 4.109 1.00 92.19 86 VAL A N 1
ATOM 604 C CA . VAL A 1 86 ? 4.555 4.224 3.225 1.00 92.19 86 VAL A CA 1
ATOM 605 C C . VAL A 1 86 ? 3.081 3.951 3.479 1.00 92.19 86 VAL A C 1
ATOM 607 O O . VAL A 1 86 ? 2.566 4.247 4.563 1.00 92.19 86 VAL A O 1
ATOM 610 N N . MET A 1 87 ? 2.406 3.370 2.489 1.00 93.94 87 MET A N 1
ATOM 611 C CA . MET A 1 87 ? 1.033 2.913 2.654 1.00 93.94 87 MET A CA 1
ATOM 612 C C . MET A 1 87 ? 1.008 1.657 3.518 1.00 93.94 87 MET A C 1
ATOM 614 O O . MET A 1 87 ? 1.655 0.656 3.218 1.00 93.94 87 MET A O 1
ATOM 618 N N . THR A 1 88 ? 0.229 1.702 4.589 1.00 94.31 88 THR A N 1
ATOM 619 C CA . THR A 1 88 ? -0.052 0.546 5.447 1.00 94.31 88 THR A CA 1
ATOM 620 C C . THR A 1 88 ? -1.520 0.158 5.415 1.00 94.31 88 THR A C 1
ATOM 622 O O . THR A 1 88 ? -1.889 -0.816 6.052 1.00 94.31 88 THR A O 1
ATOM 625 N N . GLY A 1 89 ? -2.364 0.881 4.680 1.00 94.06 89 GLY A N 1
ATOM 626 C CA . GLY A 1 89 ? -3.760 0.524 4.474 1.00 94.06 89 GLY A CA 1
ATOM 627 C C . GLY A 1 89 ? -4.460 1.442 3.486 1.00 94.06 89 GLY A C 1
ATOM 628 O O . GLY A 1 89 ? -3.964 2.526 3.169 1.00 94.06 89 GLY A O 1
ATOM 629 N N . VAL A 1 90 ? -5.621 1.001 3.012 1.00 92.19 90 VAL A N 1
ATOM 630 C CA . VAL A 1 90 ? -6.456 1.734 2.060 1.00 92.19 90 VAL A CA 1
ATOM 631 C C . VAL A 1 90 ? -7.931 1.374 2.232 1.00 92.19 90 VAL A C 1
ATOM 633 O O . VAL A 1 90 ? -8.284 0.227 2.511 1.00 92.19 90 VAL A O 1
ATOM 636 N N . SER A 1 91 ? -8.796 2.368 2.043 1.00 90.44 91 SER A N 1
ATOM 637 C CA . SE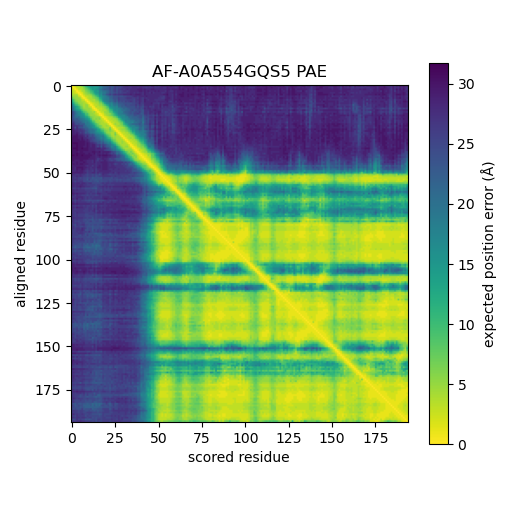R A 1 91 ? -10.208 2.184 1.719 1.00 90.44 91 SER A CA 1
ATOM 638 C C . SER A 1 91 ? -10.322 2.460 0.234 1.00 90.44 91 SER A C 1
ATOM 640 O O . SER A 1 91 ? -10.186 3.601 -0.206 1.00 90.44 91 SER A O 1
ATOM 642 N N . VAL A 1 92 ? -10.509 1.395 -0.543 1.00 84.19 92 VAL A N 1
ATOM 643 C CA . VAL A 1 92 ? -10.595 1.487 -2.006 1.00 84.19 92 VAL A CA 1
ATOM 644 C C . VAL A 1 92 ? -11.819 2.308 -2.419 1.00 84.19 92 VAL A C 1
ATOM 646 O O . VAL A 1 92 ? -11.742 3.080 -3.367 1.00 84.19 92 VAL A O 1
ATOM 649 N N . ASN A 1 93 ? -12.923 2.183 -1.676 1.00 83.69 93 ASN A N 1
ATOM 650 C CA . ASN A 1 93 ? -14.179 2.870 -1.977 1.00 83.69 93 ASN A CA 1
ATOM 651 C C . ASN A 1 93 ? -14.144 4.354 -1.599 1.00 83.69 93 ASN A C 1
ATOM 653 O O . ASN A 1 93 ? -14.691 5.173 -2.328 1.00 83.69 93 ASN A O 1
ATOM 657 N N . ASP A 1 94 ? -13.483 4.691 -0.488 1.00 84.81 94 ASP A N 1
ATOM 658 C CA . ASP A 1 94 ? -13.399 6.074 0.002 1.00 84.81 94 ASP A CA 1
ATOM 659 C C . ASP A 1 94 ? -12.134 6.788 -0.482 1.00 84.81 94 ASP A C 1
ATOM 661 O O . ASP A 1 94 ? -11.867 7.914 -0.075 1.00 84.81 94 ASP A O 1
ATOM 665 N N . ASN A 1 95 ? -11.320 6.117 -1.308 1.00 82.38 95 ASN A N 1
ATOM 666 C CA . ASN A 1 95 ? -10.069 6.646 -1.841 1.00 82.38 95 ASN A CA 1
ATOM 667 C C . ASN A 1 95 ? -9.137 7.213 -0.742 1.00 82.38 95 ASN A C 1
ATOM 669 O O . ASN A 1 95 ? -8.453 8.220 -0.921 1.00 82.38 95 ASN A O 1
ATOM 673 N N . MET A 1 96 ? -9.137 6.552 0.421 1.00 88.88 96 MET A N 1
ATOM 674 C CA . MET A 1 96 ? -8.433 6.993 1.622 1.00 88.88 96 MET A CA 1
ATOM 675 C C . MET A 1 96 ? -7.261 6.063 1.928 1.00 88.88 96 MET A C 1
ATOM 677 O O . MET A 1 96 ? -7.443 4.851 2.037 1.00 88.88 96 MET A O 1
ATOM 681 N N . PHE A 1 97 ? -6.067 6.616 2.128 1.00 92.25 97 PHE A N 1
ATOM 682 C CA . PHE A 1 97 ? -4.847 5.875 2.440 1.00 92.25 97 PHE A CA 1
ATOM 683 C C . PHE A 1 97 ? -4.413 6.095 3.879 1.00 92.25 97 PHE A C 1
ATOM 685 O O . PHE A 1 97 ? -4.413 7.214 4.386 1.00 92.25 97 PHE A O 1
ATOM 692 N N . ARG A 1 98 ? -3.971 5.020 4.529 1.00 93.31 98 ARG A N 1
ATOM 693 C CA . ARG A 1 98 ? -3.272 5.080 5.810 1.00 93.31 98 ARG A CA 1
ATOM 694 C C . ARG A 1 98 ? -1.777 5.135 5.542 1.00 93.31 98 ARG A C 1
ATOM 696 O O . ARG A 1 98 ? -1.185 4.153 5.094 1.00 93.31 98 ARG A O 1
ATOM 703 N N . CYS A 1 99 ? -1.169 6.270 5.847 1.00 92.94 99 CYS A N 1
ATOM 704 C CA . CYS A 1 99 ? 0.257 6.496 5.676 1.00 92.94 99 CYS A CA 1
ATOM 705 C C . CYS A 1 99 ? 0.961 6.375 7.024 1.00 92.94 99 CYS A C 1
ATOM 707 O O . CYS A 1 99 ? 0.555 6.990 8.009 1.00 92.94 99 CYS A O 1
ATOM 709 N N . THR A 1 100 ? 2.023 5.576 7.091 1.00 92.06 100 THR A N 1
ATOM 710 C CA . THR A 1 100 ? 2.807 5.374 8.317 1.00 92.06 100 THR A CA 1
ATOM 711 C C . THR A 1 100 ? 4.241 5.812 8.106 1.00 92.06 100 THR A C 1
ATOM 713 O O . THR A 1 100 ? 4.843 5.484 7.086 1.00 92.06 100 THR A O 1
ATOM 716 N N . PHE A 1 101 ? 4.772 6.581 9.054 1.00 89.69 101 PHE A N 1
ATOM 717 C CA . PHE A 1 101 ? 6.153 7.033 9.018 1.00 89.69 101 PHE A CA 1
ATOM 718 C C . PHE A 1 101 ? 7.090 5.850 9.245 1.00 89.69 101 PHE A C 1
ATOM 720 O O . PHE A 1 101 ? 6.941 5.121 10.227 1.00 89.69 101 PHE A O 1
ATOM 727 N N . VAL A 1 102 ? 8.067 5.685 8.357 1.00 85.19 102 VAL A N 1
ATOM 728 C CA . VAL A 1 102 ? 9.035 4.575 8.418 1.00 85.19 102 VAL A CA 1
ATOM 729 C C . VAL A 1 102 ? 10.477 5.055 8.501 1.00 85.19 102 VAL A C 1
ATOM 731 O O . VAL A 1 102 ? 11.402 4.261 8.382 1.00 85.19 102 VAL A O 1
ATOM 734 N N . ASN A 1 103 ? 10.685 6.366 8.679 1.00 76.56 103 ASN A N 1
ATOM 735 C CA . ASN A 1 103 ? 12.005 6.997 8.634 1.00 76.56 103 ASN A CA 1
ATOM 736 C C . ASN A 1 103 ? 12.836 6.547 7.413 1.00 76.56 103 ASN A C 1
ATOM 738 O O . ASN A 1 103 ? 14.061 6.423 7.485 1.00 76.56 103 ASN A O 1
ATOM 742 N N . ALA A 1 104 ? 12.164 6.272 6.287 1.00 65.19 104 ALA A N 1
ATOM 743 C CA . ALA A 1 104 ? 12.849 6.010 5.034 1.00 65.19 104 ALA A CA 1
ATOM 744 C C . ALA A 1 104 ? 13.653 7.265 4.705 1.00 65.19 104 ALA A C 1
ATOM 746 O O . ALA A 1 104 ? 13.114 8.375 4.738 1.00 65.19 104 ALA A O 1
ATOM 747 N N . GLN A 1 105 ? 14.952 7.093 4.456 1.00 63.94 105 GLN A N 1
ATOM 748 C CA . GLN A 1 105 ? 15.837 8.232 4.268 1.00 63.94 105 GLN A CA 1
ATOM 749 C C . GLN A 1 105 ? 15.313 9.194 3.178 1.00 63.94 105 GLN A C 1
ATOM 751 O O . GLN A 1 105 ? 14.648 8.773 2.232 1.00 63.94 105 GLN A O 1
ATOM 756 N N . PRO A 1 106 ? 15.665 10.487 3.239 1.00 55.31 106 PRO A N 1
ATOM 757 C CA . PRO A 1 106 ? 15.192 11.484 2.277 1.00 55.31 106 PRO A CA 1
ATOM 758 C C . PRO A 1 106 ? 15.548 11.190 0.810 1.00 55.31 106 PRO A C 1
ATOM 760 O O . PRO A 1 106 ? 14.959 11.781 -0.080 1.00 55.31 106 PRO A O 1
ATOM 763 N N . TRP A 1 107 ? 16.498 10.297 0.524 1.00 51.7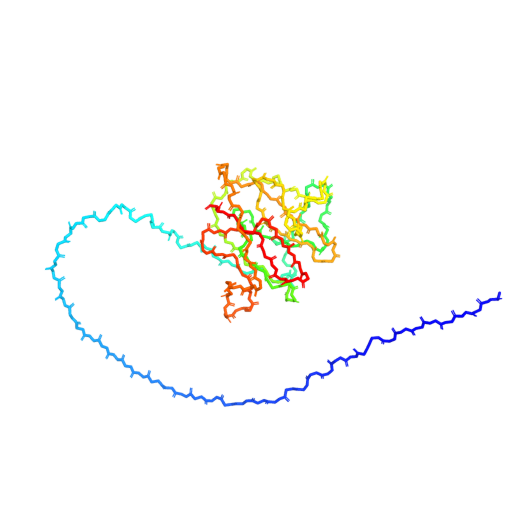8 107 TRP A N 1
ATOM 764 C CA . TRP A 1 107 ? 16.982 10.014 -0.836 1.00 51.78 107 TRP A CA 1
ATOM 765 C C . TRP A 1 107 ? 16.053 9.108 -1.663 1.00 51.78 107 TRP A C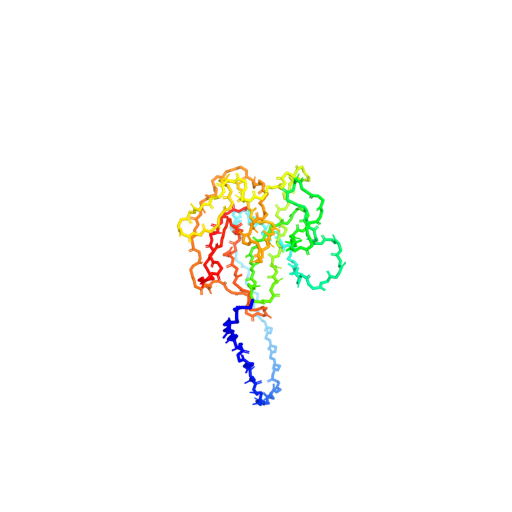 1
ATOM 767 O O . TRP A 1 107 ? 16.301 8.896 -2.848 1.00 51.78 107 TRP A O 1
ATOM 777 N N . TYR A 1 108 ? 14.970 8.589 -1.079 1.00 60.97 108 TYR A N 1
ATOM 778 C CA . TYR A 1 108 ? 14.022 7.695 -1.752 1.00 60.97 108 TYR A CA 1
ATOM 779 C C . TYR A 1 108 ? 12.970 8.447 -2.601 1.00 60.97 108 TYR A C 1
ATOM 781 O O . TYR A 1 108 ? 11.800 8.086 -2.630 1.00 60.97 108 TYR A O 1
ATOM 789 N N . TYR A 1 109 ? 13.363 9.485 -3.342 1.00 67.19 109 TYR A N 1
ATOM 790 C CA . TYR A 1 109 ? 12.465 10.160 -4.298 1.00 67.19 109 TYR A CA 1
ATOM 791 C C . TYR A 1 109 ? 12.291 9.404 -5.619 1.00 67.19 109 TYR A C 1
ATOM 793 O O . TYR A 1 109 ? 11.543 9.855 -6.484 1.00 67.19 109 TYR A O 1
ATOM 801 N N . ASN A 1 110 ? 12.958 8.259 -5.793 1.00 79.25 110 ASN A N 1
ATOM 802 C CA . ASN A 1 110 ? 12.841 7.455 -7.004 1.00 79.25 110 ASN A CA 1
ATOM 803 C C . ASN A 1 110 ? 11.551 6.626 -6.977 1.00 79.25 110 ASN A C 1
ATOM 805 O O . ASN A 1 110 ? 11.567 5.410 -6.779 1.00 79.25 110 ASN A O 1
ATOM 809 N N . ARG A 1 111 ? 10.422 7.329 -7.085 1.00 86.12 111 ARG A N 1
ATOM 810 C CA . ARG A 1 111 ? 9.112 6.716 -7.241 1.00 86.12 111 ARG A CA 1
ATOM 811 C C . ARG A 1 111 ? 9.017 6.142 -8.639 1.00 86.12 111 ARG A C 1
ATOM 813 O O . ARG A 1 111 ? 9.332 6.818 -9.615 1.00 86.12 111 ARG A O 1
ATOM 820 N N . VAL A 1 112 ? 8.552 4.910 -8.716 1.00 86.62 112 VAL A N 1
ATOM 821 C CA . VAL A 1 112 ? 8.304 4.222 -9.975 1.00 86.62 112 VAL A CA 1
ATOM 822 C C . VAL A 1 112 ? 6.842 3.820 -10.004 1.00 86.62 112 VAL A C 1
ATOM 824 O O . VAL A 1 112 ? 6.320 3.311 -9.013 1.00 86.62 112 VAL A O 1
ATOM 827 N N . ALA A 1 113 ? 6.168 4.062 -11.123 1.00 87.50 113 ALA A N 1
ATOM 828 C CA . ALA A 1 113 ? 4.919 3.364 -11.367 1.00 87.50 113 ALA A CA 1
ATOM 829 C C . ALA A 1 113 ? 5.228 1.898 -11.672 1.00 87.50 113 ALA A C 1
ATOM 831 O O . ALA A 1 113 ? 6.163 1.575 -12.410 1.00 87.50 113 ALA A O 1
ATOM 832 N N . ASP A 1 114 ? 4.443 1.000 -11.103 1.00 84.38 114 ASP A N 1
ATOM 833 C CA . ASP A 1 114 ? 4.580 -0.427 -11.369 1.00 84.38 114 ASP A CA 1
ATOM 834 C C . ASP A 1 114 ? 4.150 -0.831 -12.783 1.00 84.38 114 ASP A C 1
ATOM 836 O O . ASP A 1 114 ? 4.612 -1.854 -13.284 1.00 84.38 114 ASP A O 1
ATOM 840 N N . ASN A 1 115 ? 3.364 -0.003 -13.476 1.00 73.06 115 ASN A N 1
ATOM 841 C CA . ASN A 1 115 ? 3.010 -0.191 -14.884 1.00 73.06 115 ASN A CA 1
ATOM 842 C C . ASN A 1 115 ? 4.220 -0.183 -15.837 1.00 73.06 115 ASN A C 1
ATOM 844 O O . ASN A 1 115 ? 4.114 -0.703 -16.946 1.00 73.06 115 ASN A O 1
ATOM 848 N N . ALA A 1 116 ? 5.381 0.318 -15.402 1.00 57.34 116 ALA A N 1
ATOM 849 C CA . ALA A 1 116 ? 6.623 0.196 -16.156 1.00 57.34 116 ALA A CA 1
ATOM 850 C C . ALA A 1 116 ? 7.091 -1.269 -16.273 1.00 57.34 116 ALA A C 1
ATOM 852 O O . ALA A 1 116 ? 7.850 -1.582 -17.185 1.00 57.34 116 ALA A O 1
ATOM 853 N N . ASN A 1 117 ? 6.632 -2.166 -15.384 1.00 54.84 117 ASN A N 1
ATOM 854 C CA . ASN A 1 117 ? 6.996 -3.589 -15.373 1.00 54.84 117 ASN A CA 1
ATOM 855 C C . ASN A 1 117 ? 5.831 -4.561 -15.079 1.00 54.84 117 ASN A C 1
ATOM 857 O O . ASN A 1 117 ? 6.067 -5.766 -15.006 1.00 54.84 117 ASN A O 1
ATOM 861 N N . GLY A 1 118 ? 4.592 -4.075 -14.913 1.00 59.00 118 GLY A N 1
ATOM 862 C CA . GLY A 1 118 ? 3.371 -4.881 -14.793 1.00 59.00 118 GLY A CA 1
ATOM 863 C C . GLY A 1 118 ? 3.475 -6.015 -13.775 1.00 59.00 118 GLY A C 1
ATOM 864 O O . GLY A 1 118 ? 3.007 -7.126 -14.044 1.00 59.00 118 GLY A O 1
ATOM 865 N N . THR A 1 119 ? 4.154 -5.790 -12.647 1.00 78.44 119 THR A N 1
ATOM 866 C CA . THR A 1 119 ? 4.458 -6.877 -11.722 1.00 78.44 119 THR A CA 1
ATOM 867 C C . THR A 1 119 ? 3.176 -7.360 -11.062 1.00 78.44 119 THR A C 1
ATOM 869 O O . THR A 1 119 ? 2.530 -6.642 -10.308 1.00 78.44 119 THR A O 1
ATOM 872 N N . HIS A 1 120 ? 2.818 -8.606 -11.361 1.00 87.38 120 HIS A N 1
ATOM 873 C CA . HIS A 1 120 ? 1.743 -9.321 -10.696 1.00 87.38 120 HIS A CA 1
ATOM 874 C C . HIS A 1 120 ? 2.350 -10.468 -9.890 1.00 87.38 120 HIS A C 1
ATOM 876 O O . HIS A 1 120 ? 3.146 -11.249 -10.415 1.00 87.38 120 HIS A O 1
ATOM 882 N N . ARG A 1 121 ? 1.980 -10.591 -8.615 1.00 87.50 121 ARG A N 1
ATOM 883 C CA . ARG A 1 121 ? 2.335 -11.739 -7.764 1.00 87.50 121 ARG A CA 1
ATOM 884 C C . ARG A 1 121 ? 1.096 -12.176 -7.004 1.00 87.50 121 ARG A C 1
ATOM 886 O O . ARG A 1 121 ? 0.308 -11.339 -6.580 1.00 87.50 121 ARG A O 1
ATOM 893 N N . ASN A 1 122 ? 0.890 -13.487 -6.883 1.00 83.44 122 ASN A N 1
ATOM 894 C CA . ASN A 1 122 ? -0.280 -14.070 -6.212 1.00 83.44 122 ASN A CA 1
ATOM 895 C C . ASN A 1 122 ? -1.636 -13.555 -6.751 1.00 83.44 122 ASN A C 1
ATOM 897 O O . ASN A 1 122 ? -2.608 -13.455 -6.010 1.00 83.44 122 ASN A O 1
ATOM 901 N N . GLY A 1 123 ? -1.707 -13.203 -8.043 1.00 85.50 123 GLY A N 1
ATOM 902 C CA . GLY A 1 123 ? -2.917 -12.632 -8.653 1.00 85.50 123 GLY A CA 1
ATOM 903 C C . GLY A 1 123 ? -3.255 -11.212 -8.178 1.00 85.50 123 GLY A C 1
ATOM 904 O O . GLY A 1 123 ? -4.416 -10.810 -8.247 1.00 85.50 123 GLY A O 1
ATOM 905 N N . MET A 1 124 ? -2.267 -10.472 -7.673 1.00 88.62 124 MET A N 1
ATOM 906 C CA . MET A 1 124 ? -2.394 -9.093 -7.199 1.00 88.62 124 MET A CA 1
ATOM 907 C C . MET A 1 124 ? -1.471 -8.173 -7.991 1.00 88.62 124 MET A C 1
ATOM 909 O O . MET A 1 124 ? -0.400 -8.609 -8.423 1.00 88.62 124 MET A O 1
ATOM 913 N N . HIS A 1 125 ? -1.868 -6.911 -8.144 1.00 90.44 125 HIS A N 1
ATOM 914 C CA . HIS A 1 125 ? -0.989 -5.865 -8.652 1.00 90.44 125 HIS A CA 1
ATOM 915 C C . HIS A 1 125 ? 0.012 -5.527 -7.549 1.00 90.44 125 HIS A C 1
ATOM 917 O O . HIS A 1 125 ? -0.393 -5.308 -6.409 1.00 90.44 125 HIS A O 1
ATOM 923 N N . VAL A 1 126 ? 1.308 -5.561 -7.831 1.00 92.06 126 VAL A N 1
ATOM 924 C CA . VAL A 1 126 ? 2.344 -5.440 -6.798 1.00 92.06 126 VAL A CA 1
ATOM 925 C C . VAL A 1 126 ? 3.477 -4.554 -7.280 1.00 92.06 126 VAL A C 1
ATOM 927 O O . VAL A 1 126 ? 3.823 -4.552 -8.456 1.00 92.06 126 VAL A O 1
ATOM 930 N N . CYS A 1 127 ? 4.119 -3.862 -6.352 1.00 91.88 127 CYS A N 1
ATOM 931 C CA . CYS A 1 127 ? 5.369 -3.167 -6.584 1.00 91.88 127 CYS A CA 1
ATOM 932 C C . CYS A 1 127 ? 6.507 -4.145 -6.929 1.00 91.88 127 CYS A C 1
ATOM 934 O O . CYS A 1 127 ? 6.441 -5.337 -6.592 1.00 91.88 127 CYS A O 1
ATOM 936 N N . PRO A 1 128 ? 7.589 -3.675 -7.573 1.00 89.25 128 PRO A N 1
ATOM 937 C CA . PRO A 1 128 ? 8.784 -4.487 -7.778 1.00 89.25 128 PRO A CA 1
ATOM 938 C C . PRO A 1 128 ? 9.346 -5.053 -6.457 1.00 89.25 128 PRO A C 1
ATOM 940 O O . PRO A 1 128 ? 9.098 -4.495 -5.387 1.00 89.25 128 PRO A O 1
ATOM 943 N N . PRO A 1 129 ? 10.126 -6.148 -6.492 1.00 86.19 129 PRO A N 1
ATOM 944 C CA . PRO A 1 129 ? 10.770 -6.675 -5.291 1.00 86.19 129 PRO A CA 1
ATOM 945 C C . PRO A 1 129 ? 11.601 -5.608 -4.564 1.00 86.19 129 PRO A C 1
ATOM 947 O O . PRO A 1 129 ? 12.377 -4.893 -5.199 1.00 86.19 129 PRO A O 1
ATOM 950 N N . ASN A 1 130 ? 11.481 -5.548 -3.233 1.00 85.56 130 ASN A N 1
ATOM 951 C CA . ASN A 1 130 ? 12.086 -4.527 -2.362 1.00 85.56 130 ASN A CA 1
ATOM 952 C C . ASN A 1 130 ? 11.497 -3.115 -2.498 1.00 85.56 130 ASN A C 1
ATOM 954 O O . ASN A 1 130 ? 12.171 -2.149 -2.152 1.00 85.56 130 ASN A O 1
ATOM 958 N N . TYR A 1 131 ? 10.266 -2.976 -2.990 1.00 90.50 131 TYR A N 1
ATOM 959 C CA . TYR A 1 131 ? 9.547 -1.703 -3.021 1.00 90.50 131 TYR A CA 1
ATOM 960 C C . TYR A 1 131 ? 8.266 -1.795 -2.191 1.00 90.50 131 TYR A C 1
ATOM 962 O O . TYR A 1 131 ? 7.603 -2.833 -2.168 1.00 90.50 131 TYR A O 1
ATOM 970 N N . PHE A 1 132 ? 7.903 -0.685 -1.554 1.00 92.25 132 PHE A N 1
ATOM 971 C CA . PHE A 1 132 ? 6.613 -0.501 -0.894 1.00 92.25 132 PHE A CA 1
ATOM 972 C C . PHE A 1 132 ? 5.722 0.414 -1.721 1.00 92.25 132 PHE A C 1
ATOM 974 O O . PHE A 1 132 ? 6.202 1.296 -2.440 1.00 92.25 132 PHE A O 1
ATOM 981 N N . MET A 1 133 ? 4.417 0.230 -1.574 1.00 93.38 133 MET A N 1
ATOM 982 C CA . MET A 1 133 ? 3.428 1.167 -2.071 1.00 93.38 133 MET A CA 1
ATOM 983 C C . MET A 1 133 ? 3.508 2.461 -1.266 1.00 93.38 133 MET A C 1
ATOM 985 O O . MET A 1 133 ? 3.507 2.467 -0.033 1.00 93.38 133 MET A O 1
ATOM 989 N N . VAL A 1 134 ? 3.552 3.573 -1.984 1.00 92.38 134 VAL A N 1
ATOM 990 C CA . VAL A 1 134 ? 3.426 4.917 -1.419 1.00 92.38 134 VAL A CA 1
ATOM 991 C C . VAL A 1 134 ? 2.231 5.657 -1.993 1.00 92.38 134 VAL A C 1
ATOM 993 O O . VAL A 1 134 ? 1.898 6.703 -1.468 1.00 92.38 134 VAL A O 1
ATOM 996 N N . GLY A 1 135 ? 1.576 5.141 -3.031 1.00 92.06 135 GLY A N 1
ATOM 997 C CA . GLY A 1 135 ? 0.336 5.689 -3.573 1.00 92.06 135 GLY A CA 1
ATOM 998 C C . GLY A 1 135 ? -0.283 4.760 -4.606 1.00 92.06 135 GLY A C 1
ATOM 999 O O . GLY A 1 135 ? 0.297 3.728 -4.955 1.00 92.06 135 GLY A O 1
ATOM 1000 N N . MET A 1 136 ? -1.445 5.141 -5.126 1.00 90.00 136 MET A N 1
ATOM 1001 C CA . MET A 1 136 ? -2.096 4.449 -6.239 1.00 90.00 136 MET A CA 1
ATOM 1002 C C . MET A 1 136 ? -3.046 5.381 -6.997 1.00 90.00 136 MET A C 1
ATOM 1004 O O . MET A 1 136 ? -3.562 6.339 -6.429 1.00 90.00 136 MET A O 1
ATOM 1008 N N . SER A 1 137 ? -3.300 5.067 -8.268 1.00 85.06 137 SER A N 1
ATOM 1009 C CA . SER A 1 137 ? -4.469 5.546 -9.014 1.00 85.06 137 SER A CA 1
ATOM 1010 C C . SER A 1 137 ? -5.427 4.373 -9.167 1.00 85.06 137 SER A C 1
ATOM 1012 O O . SER A 1 137 ? -5.132 3.412 -9.881 1.00 85.06 137 SER A O 1
ATOM 1014 N N . ALA A 1 138 ? -6.574 4.443 -8.487 1.00 78.94 138 ALA A N 1
ATOM 1015 C CA . ALA A 1 138 ? -7.625 3.435 -8.619 1.00 78.94 138 ALA A CA 1
ATOM 1016 C C . ALA A 1 138 ? -8.213 3.419 -10.040 1.00 78.94 138 ALA A C 1
ATOM 1018 O O . ALA A 1 138 ? -8.531 2.355 -10.562 1.00 78.94 138 ALA A O 1
ATOM 1019 N N . GLN A 1 139 ? -8.309 4.592 -10.677 1.00 78.19 139 GLN A N 1
ATOM 1020 C CA . GLN A 1 139 ? -8.848 4.736 -12.028 1.00 78.19 139 GLN A CA 1
ATOM 1021 C C . GLN A 1 139 ? -7.941 4.097 -13.083 1.00 78.19 139 GLN A C 1
ATOM 1023 O O . GLN A 1 139 ? -8.431 3.419 -13.983 1.00 78.19 139 GLN A O 1
ATOM 1028 N N . ASP A 1 140 ? -6.629 4.306 -12.969 1.00 79.12 140 ASP A N 1
ATOM 1029 C CA . ASP A 1 140 ? -5.662 3.803 -13.949 1.00 79.12 140 ASP A CA 1
ATOM 1030 C C . ASP A 1 140 ? -5.153 2.397 -13.598 1.00 79.12 140 ASP A C 1
ATOM 1032 O O . ASP A 1 140 ? -4.442 1.787 -14.394 1.00 79.12 140 ASP A O 1
ATOM 1036 N N . ASN A 1 141 ? -5.516 1.877 -12.417 1.00 80.19 141 ASN A N 1
ATOM 1037 C CA . ASN A 1 141 ? -5.003 0.629 -11.852 1.00 80.19 141 ASN A CA 1
ATOM 1038 C C . ASN A 1 141 ? -3.462 0.594 -11.833 1.00 80.19 141 ASN A C 1
ATOM 1040 O O . ASN A 1 141 ? -2.836 -0.362 -12.284 1.00 80.19 141 ASN A O 1
ATOM 1044 N N . VAL A 1 142 ? -2.855 1.674 -11.338 1.00 86.69 142 VAL A N 1
ATOM 1045 C CA . VAL A 1 142 ? -1.396 1.848 -11.257 1.00 86.69 142 VAL A CA 1
ATOM 1046 C C . VAL A 1 142 ? -1.003 2.103 -9.811 1.00 86.69 142 VAL A C 1
ATOM 1048 O O . VAL A 1 142 ? -1.604 2.954 -9.149 1.00 86.69 142 VAL A O 1
ATOM 1051 N N . LEU A 1 143 ? 0.032 1.418 -9.326 1.00 91.50 143 LEU A N 1
ATOM 1052 C CA . LEU A 1 143 ? 0.606 1.665 -8.007 1.00 91.50 143 LEU A CA 1
ATOM 1053 C C . LEU A 1 143 ? 1.862 2.522 -8.140 1.00 91.50 143 LEU A C 1
ATOM 1055 O O . LEU A 1 143 ? 2.673 2.357 -9.054 1.00 91.50 143 LEU A O 1
ATOM 1059 N N . ILE A 1 144 ? 2.031 3.439 -7.193 1.00 91.00 144 ILE A N 1
ATOM 1060 C CA . ILE A 1 144 ? 3.248 4.226 -7.053 1.00 91.00 144 ILE A CA 1
ATOM 1061 C C . ILE A 1 144 ? 4.099 3.568 -5.982 1.00 91.00 144 ILE A C 1
ATOM 1063 O O . ILE A 1 144 ? 3.704 3.454 -4.819 1.00 91.00 144 ILE A O 1
ATOM 1067 N N . CYS A 1 145 ? 5.279 3.141 -6.397 1.00 91.31 145 CYS A N 1
ATOM 1068 C CA . CYS A 1 145 ? 6.180 2.328 -5.612 1.00 91.31 145 CYS A CA 1
ATOM 1069 C C . CYS A 1 145 ? 7.437 3.115 -5.276 1.00 91.31 145 CYS A C 1
ATOM 1071 O O . CYS A 1 145 ? 7.948 3.876 -6.096 1.00 91.31 145 CYS A O 1
ATOM 1073 N N . GLN A 1 146 ? 7.969 2.895 -4.084 1.00 89.06 146 GLN A N 1
ATOM 1074 C CA . GLN A 1 146 ? 9.223 3.484 -3.638 1.00 89.06 146 GLN A CA 1
ATOM 1075 C C . GLN A 1 146 ? 10.123 2.376 -3.091 1.00 89.06 146 GLN A C 1
ATOM 1077 O O . GLN A 1 146 ? 9.600 1.459 -2.450 1.00 89.06 146 GLN A O 1
ATOM 1082 N N . PRO A 1 147 ? 11.448 2.420 -3.326 1.00 87.44 147 PRO A N 1
ATOM 1083 C CA . PRO A 1 147 ? 12.317 1.397 -2.778 1.00 87.44 147 PRO A CA 1
ATOM 1084 C C . PRO A 1 147 ? 12.207 1.389 -1.243 1.00 87.44 147 PRO A C 1
ATOM 1086 O O . PRO A 1 147 ? 12.071 2.432 -0.602 1.00 87.44 147 PRO A O 1
ATOM 1089 N N . GLY A 1 148 ? 12.173 0.195 -0.669 1.00 81.75 148 GLY A N 1
ATOM 1090 C CA . GLY A 1 148 ? 12.125 -0.041 0.767 1.00 81.75 148 GLY A CA 1
ATOM 1091 C C . GLY A 1 148 ? 13.518 -0.178 1.372 1.00 81.75 148 GLY A C 1
ATOM 1092 O O . GLY A 1 148 ? 14.530 -0.078 0.676 1.00 81.75 148 GLY A O 1
ATOM 1093 N N . ILE A 1 149 ? 13.573 -0.451 2.677 1.00 74.94 149 ILE A N 1
ATOM 1094 C CA . ILE A 1 149 ? 14.827 -0.811 3.343 1.00 74.94 149 ILE A CA 1
ATOM 1095 C C . ILE A 1 149 ? 15.302 -2.166 2.778 1.00 74.94 149 ILE A C 1
ATOM 1097 O O . ILE A 1 149 ? 14.522 -3.121 2.764 1.00 74.94 149 ILE A O 1
ATOM 1101 N N . PRO A 1 150 ? 16.553 -2.283 2.292 1.00 66.38 150 PRO A N 1
ATOM 1102 C CA . PRO A 1 150 ? 17.081 -3.543 1.780 1.00 66.38 150 PRO A CA 1
ATOM 1103 C C . PRO A 1 150 ? 17.095 -4.621 2.867 1.00 66.38 150 PRO A C 1
ATOM 1105 O O . PRO A 1 150 ? 17.688 -4.431 3.927 1.00 66.38 150 PRO A O 1
ATOM 1108 N N . GLY A 1 151 ? 16.488 -5.771 2.582 1.00 62.28 151 GLY A N 1
ATOM 1109 C CA . GLY A 1 151 ? 16.427 -6.892 3.516 1.00 62.28 151 GLY A CA 1
ATOM 1110 C C . GLY A 1 151 ? 15.047 -7.522 3.521 1.00 62.28 151 GLY A C 1
ATOM 1111 O O . GLY A 1 151 ? 14.175 -7.101 4.264 1.00 62.28 151 GLY A O 1
ATOM 1112 N N . THR A 1 152 ? 14.877 -8.540 2.674 1.00 52.12 152 THR A N 1
ATOM 1113 C CA . THR A 1 152 ? 13.751 -9.491 2.654 1.00 52.12 152 THR A CA 1
ATOM 1114 C C . THR A 1 152 ? 12.390 -8.896 3.004 1.00 52.12 152 THR A C 1
ATOM 1116 O O . THR A 1 152 ? 11.876 -9.052 4.112 1.00 52.12 152 THR A O 1
ATOM 1119 N N . VAL A 1 153 ? 11.748 -8.330 1.987 1.00 61.78 153 VAL A N 1
ATOM 1120 C CA . VAL A 1 153 ? 10.290 -8.262 1.945 1.00 61.78 153 VAL A CA 1
ATOM 1121 C C . VAL A 1 153 ? 9.780 -9.708 1.884 1.00 61.78 153 VAL A C 1
ATOM 1123 O O . VAL A 1 153 ? 9.639 -10.286 0.809 1.00 61.78 153 VAL A O 1
ATOM 1126 N N . ILE A 1 154 ? 9.591 -10.348 3.041 1.00 72.50 154 ILE A N 1
ATOM 1127 C CA . ILE A 1 154 ? 8.764 -11.553 3.110 1.00 72.50 154 ILE A CA 1
ATOM 1128 C C . ILE A 1 154 ? 7.340 -11.050 2.944 1.00 72.50 154 ILE A C 1
ATOM 1130 O O . ILE A 1 154 ? 6.789 -10.432 3.855 1.00 72.50 154 ILE A O 1
ATOM 1134 N N . GLU A 1 155 ? 6.798 -11.252 1.749 1.00 82.81 155 GLU A N 1
ATOM 1135 C CA . GLU A 1 155 ? 5.427 -10.879 1.442 1.00 82.81 155 GLU A CA 1
ATOM 1136 C C . GLU A 1 155 ? 4.470 -11.904 2.052 1.00 82.81 155 GLU A C 1
ATOM 1138 O O . GLU A 1 155 ? 4.555 -13.102 1.778 1.00 82.81 155 GLU A O 1
ATOM 1143 N N . SER A 1 156 ? 3.550 -11.426 2.878 1.00 87.81 156 SER A N 1
ATOM 1144 C CA . SER A 1 156 ? 2.377 -12.170 3.325 1.00 87.81 156 SER A CA 1
ATOM 1145 C C . SER A 1 156 ? 1.136 -11.580 2.675 1.00 87.81 156 SER A C 1
ATOM 1147 O O . SER A 1 156 ? 1.028 -10.360 2.565 1.00 87.81 156 SER A O 1
ATOM 1149 N N . VAL A 1 157 ? 0.192 -12.428 2.278 1.00 87.56 157 VAL A N 1
ATOM 1150 C CA . VAL A 1 157 ? -1.113 -11.964 1.799 1.00 87.56 157 VAL A CA 1
ATOM 1151 C C . VAL A 1 157 ? -2.038 -11.776 3.000 1.00 87.56 157 VAL A C 1
ATOM 1153 O O . VAL A 1 157 ? -2.308 -12.748 3.706 1.00 87.56 157 VAL A O 1
ATOM 1156 N N . ASP A 1 158 ? -2.512 -10.552 3.228 1.00 85.06 158 ASP A N 1
ATOM 1157 C CA . ASP A 1 158 ? -3.649 -10.279 4.112 1.00 85.06 158 ASP A CA 1
ATOM 1158 C C . ASP A 1 158 ? -4.930 -10.363 3.272 1.00 85.06 158 ASP A C 1
ATOM 1160 O O . ASP A 1 158 ? -5.210 -9.499 2.436 1.00 85.06 158 ASP A O 1
ATOM 1164 N N . ALA A 1 159 ? -5.648 -11.476 3.422 1.00 80.56 159 ALA A N 1
ATOM 1165 C CA . ALA A 1 159 ? -6.830 -11.782 2.630 1.00 80.56 159 ALA A CA 1
ATOM 1166 C C . ALA A 1 159 ? -8.115 -11.318 3.333 1.00 80.56 159 ALA A C 1
ATOM 1168 O O . ALA A 1 159 ? -8.279 -11.502 4.541 1.00 80.56 159 ALA A O 1
ATOM 1169 N N . ASN A 1 160 ? -9.071 -10.805 2.555 1.00 70.75 160 ASN A N 1
ATOM 1170 C CA . ASN A 1 160 ? -10.420 -10.398 2.976 1.00 70.75 160 ASN A CA 1
ATOM 1171 C C . ASN A 1 160 ? -10.493 -9.277 4.033 1.00 70.75 160 ASN A C 1
ATOM 1173 O O . ASN A 1 160 ? -11.523 -9.098 4.701 1.00 70.75 160 ASN A O 1
ATOM 1177 N N . GLY A 1 161 ? -9.432 -8.491 4.198 1.00 66.56 161 GLY A N 1
ATOM 1178 C CA . GLY A 1 161 ? -9.411 -7.450 5.214 1.00 66.56 161 GLY A CA 1
ATOM 1179 C C . GLY A 1 161 ? -9.444 -8.010 6.621 1.00 66.56 161 GLY A C 1
ATOM 1180 O O . GLY A 1 161 ? -10.277 -7.562 7.410 1.00 66.56 161 GLY A O 1
ATOM 1181 N N . ALA A 1 162 ? -8.603 -9.004 6.921 1.00 73.56 162 ALA A N 1
ATOM 1182 C CA . ALA A 1 162 ? -8.525 -9.563 8.266 1.00 73.56 162 ALA A CA 1
ATOM 1183 C C . ALA A 1 162 ? -8.026 -8.511 9.265 1.00 73.56 162 ALA A C 1
ATOM 1185 O O . ALA A 1 162 ? -8.503 -8.463 10.401 1.00 73.56 162 ALA A O 1
ATOM 1186 N N . THR A 1 163 ? -7.140 -7.614 8.825 1.00 78.62 163 THR A N 1
ATOM 1187 C CA . THR A 1 163 ? -6.707 -6.467 9.624 1.00 78.62 163 THR A CA 1
ATOM 1188 C C . THR A 1 163 ? -7.453 -5.205 9.186 1.00 78.62 163 THR A C 1
ATOM 1190 O O . THR A 1 163 ? -7.315 -4.737 8.053 1.00 78.62 163 THR A O 1
ATOM 1193 N N . ARG A 1 164 ? -8.255 -4.623 10.086 1.00 81.00 164 ARG A N 1
ATOM 1194 C CA . ARG A 1 164 ? -9.013 -3.394 9.806 1.00 81.00 164 ARG A CA 1
ATOM 1195 C C . ARG A 1 164 ? -8.786 -2.319 10.849 1.00 81.00 164 ARG A C 1
ATOM 1197 O O . ARG A 1 164 ? -8.759 -2.600 12.045 1.00 81.00 164 ARG A O 1
ATOM 1204 N N . ASP A 1 165 ? -8.730 -1.079 10.385 1.00 79.12 165 ASP A N 1
ATOM 1205 C CA . ASP A 1 165 ? -8.949 0.085 11.234 1.00 79.12 165 ASP A CA 1
ATOM 1206 C C . ASP A 1 165 ? -10.461 0.314 11.344 1.00 79.12 165 ASP A C 1
ATOM 1208 O O . ASP A 1 165 ? -11.091 0.892 10.451 1.00 79.12 165 ASP A O 1
ATOM 1212 N N . THR A 1 166 ? -11.062 -0.192 12.421 1.00 74.25 166 THR A N 1
ATOM 1213 C CA . THR A 1 166 ? -12.516 -0.143 12.634 1.00 74.25 166 THR A CA 1
ATOM 1214 C C . THR A 1 166 ? -13.053 1.281 12.752 1.00 74.25 166 THR A C 1
ATOM 1216 O O . THR A 1 166 ? -14.220 1.505 12.445 1.00 74.25 166 THR A O 1
ATOM 1219 N N . GLY A 1 167 ? -12.220 2.258 13.127 1.00 78.38 167 GLY A N 1
ATOM 1220 C CA . GLY A 1 167 ? -12.627 3.660 13.220 1.00 78.38 167 GLY A CA 1
ATOM 1221 C C . GLY A 1 167 ? -12.735 4.366 11.866 1.00 78.38 167 GLY A C 1
ATOM 1222 O O . GLY A 1 167 ? -13.361 5.423 11.777 1.00 78.38 167 GLY A O 1
ATOM 1223 N N . LYS A 1 168 ? -12.115 3.811 10.817 1.00 80.50 168 LYS A N 1
ATOM 1224 C CA . LYS A 1 168 ? -12.020 4.424 9.480 1.00 80.50 168 LYS A CA 1
ATOM 1225 C C . LYS A 1 168 ? -12.432 3.500 8.332 1.00 80.50 168 LYS A C 1
ATOM 1227 O O . LYS A 1 168 ? -12.349 3.916 7.184 1.00 80.50 168 LYS A O 1
ATOM 1232 N N . ASN A 1 169 ? -12.867 2.275 8.634 1.00 85.69 169 ASN A N 1
ATOM 1233 C CA . ASN A 1 169 ? -13.223 1.246 7.652 1.00 85.69 169 ASN A CA 1
ATOM 1234 C C . ASN A 1 169 ? -12.109 0.975 6.617 1.00 85.69 169 ASN A C 1
ATOM 1236 O O . ASN A 1 169 ? -12.365 0.748 5.437 1.00 85.69 169 ASN A O 1
ATOM 1240 N N . LEU A 1 170 ? -10.851 1.004 7.061 1.00 88.88 170 LEU A N 1
ATOM 1241 C CA . LEU A 1 170 ? -9.698 0.712 6.208 1.00 88.88 170 LEU A CA 1
ATOM 1242 C C . LEU A 1 170 ? -9.321 -0.754 6.361 1.00 88.88 170 LEU A C 1
ATOM 1244 O O . LEU A 1 170 ? -9.188 -1.228 7.489 1.00 88.88 170 LEU A O 1
ATOM 1248 N N . HIS A 1 171 ? -9.059 -1.444 5.254 1.00 91.69 171 HIS A N 1
ATOM 1249 C CA . HIS A 1 171 ? -8.191 -2.614 5.312 1.00 91.69 171 HIS A CA 1
ATOM 1250 C C . HIS A 1 171 ? -6.764 -2.086 5.482 1.00 91.69 171 HIS A C 1
ATOM 1252 O O . HIS A 1 171 ? -6.388 -1.067 4.895 1.00 91.69 171 HIS A O 1
ATOM 1258 N N . MET A 1 172 ? -5.979 -2.729 6.334 1.00 92.75 172 MET A N 1
ATOM 1259 C CA . MET A 1 172 ? -4.581 -2.401 6.568 1.00 92.75 172 MET A CA 1
ATOM 1260 C C . MET A 1 172 ? -3.724 -3.658 6.582 1.00 92.75 172 MET A C 1
ATOM 1262 O O . MET A 1 172 ? -4.218 -4.745 6.810 1.00 92.75 172 MET A O 1
ATOM 1266 N N . CYS A 1 173 ? -2.431 -3.507 6.352 1.00 92.94 173 CYS A N 1
ATOM 1267 C CA . CYS A 1 173 ? -1.467 -4.552 6.625 1.00 92.94 173 CYS A CA 1
ATOM 1268 C C . CYS A 1 173 ? -1.261 -4.715 8.146 1.00 92.94 173 CYS A C 1
ATOM 1270 O O . CYS A 1 173 ? -1.444 -3.749 8.902 1.00 92.94 173 CYS A O 1
ATOM 1272 N N . PRO A 1 174 ? -0.839 -5.901 8.622 1.00 90.69 174 PRO A N 1
ATOM 1273 C CA . PRO A 1 174 ? -0.469 -6.116 10.018 1.00 90.69 174 PRO A CA 1
ATOM 1274 C C . PRO A 1 174 ? 0.568 -5.107 10.536 1.00 90.69 174 PRO A C 1
ATOM 1276 O O . PRO A 1 174 ? 1.374 -4.557 9.780 1.00 90.69 174 PRO A O 1
ATOM 1279 N N . LEU A 1 175 ? 0.600 -4.888 11.853 1.00 87.88 175 LEU A N 1
ATOM 1280 C CA . LEU A 1 175 ? 1.569 -3.976 12.472 1.00 87.88 175 LEU A CA 1
ATOM 1281 C C . LEU A 1 175 ? 3.019 -4.357 12.122 1.00 87.88 175 LEU A C 1
ATOM 1283 O O . LEU A 1 175 ? 3.400 -5.526 12.180 1.00 87.88 175 LEU A O 1
ATOM 1287 N N . GLY A 1 176 ? 3.828 -3.350 11.777 1.00 87.56 176 GLY A N 1
ATOM 1288 C CA . GLY A 1 176 ? 5.211 -3.536 11.320 1.00 87.56 176 GLY A CA 1
ATOM 1289 C C . GLY A 1 176 ? 5.335 -4.008 9.867 1.00 87.56 176 GLY A C 1
ATOM 1290 O O . GLY A 1 176 ? 6.403 -4.465 9.465 1.00 87.56 176 GLY A O 1
ATOM 1291 N N . THR A 1 177 ? 4.252 -3.940 9.085 1.00 91.31 177 THR A N 1
ATOM 1292 C CA . THR A 1 177 ? 4.258 -4.264 7.654 1.00 91.31 177 THR A CA 1
ATOM 1293 C C . THR A 1 177 ? 3.544 -3.200 6.826 1.00 91.31 177 THR A C 1
ATOM 1295 O O . THR A 1 177 ? 2.619 -2.535 7.293 1.00 91.31 177 THR A O 1
ATOM 1298 N N . ALA A 1 178 ? 4.004 -3.017 5.594 1.00 93.00 178 ALA A N 1
ATOM 1299 C CA . ALA A 1 178 ? 3.505 -2.052 4.630 1.00 93.00 178 ALA A CA 1
ATOM 1300 C C . ALA A 1 178 ? 3.009 -2.769 3.387 1.00 93.00 178 ALA A C 1
ATOM 1302 O O . ALA A 1 178 ? 3.441 -3.878 3.071 1.00 93.00 178 ALA A O 1
ATOM 1303 N N . MET A 1 179 ? 2.115 -2.104 2.671 1.00 94.19 179 MET A N 1
ATOM 1304 C CA . MET A 1 179 ? 1.573 -2.617 1.430 1.00 94.19 179 MET A CA 1
ATOM 1305 C C . MET A 1 179 ? 2.679 -2.692 0.377 1.00 94.19 179 MET A C 1
ATOM 1307 O O . MET A 1 179 ? 3.410 -1.732 0.142 1.00 94.19 179 MET A O 1
ATOM 1311 N N . THR A 1 180 ? 2.788 -3.838 -0.274 1.00 93.31 180 THR A N 1
ATOM 1312 C CA . THR A 1 180 ? 3.632 -4.070 -1.450 1.00 93.31 180 THR A CA 1
ATOM 1313 C C . THR A 1 180 ? 2.791 -4.386 -2.678 1.00 93.31 180 THR A C 1
ATOM 1315 O O . THR A 1 180 ? 3.316 -4.417 -3.784 1.00 93.31 180 THR A O 1
ATOM 1318 N N . GLY A 1 181 ? 1.485 -4.587 -2.505 1.00 93.75 181 GLY A N 1
ATOM 1319 C CA . GLY A 1 181 ? 0.525 -4.738 -3.584 1.00 93.75 181 GLY A CA 1
ATOM 1320 C C . GLY A 1 181 ? -0.900 -4.905 -3.089 1.00 93.75 181 GLY A C 1
ATOM 1321 O O . GLY A 1 181 ? -1.156 -5.012 -1.889 1.00 93.75 181 GLY A O 1
ATOM 1322 N N . ILE A 1 182 ? -1.825 -4.935 -4.038 1.00 92.94 182 ILE A N 1
ATOM 1323 C CA . ILE A 1 182 ? -3.260 -4.950 -3.799 1.00 92.94 182 ILE A CA 1
ATOM 1324 C C . ILE A 1 182 ? -3.993 -5.697 -4.916 1.00 92.94 182 ILE A C 1
ATOM 1326 O O . ILE A 1 182 ? -3.671 -5.595 -6.102 1.00 92.94 182 ILE A O 1
ATOM 1330 N N . ASN A 1 183 ? -5.029 -6.435 -4.534 1.00 91.31 183 ASN A N 1
ATOM 1331 C CA . ASN A 1 183 ? -6.107 -6.838 -5.420 1.00 91.31 183 ASN A CA 1
ATOM 1332 C C . ASN A 1 183 ? -7.356 -6.030 -5.065 1.00 91.31 183 ASN A C 1
ATOM 1334 O O . ASN A 1 183 ? -8.072 -6.361 -4.120 1.00 91.31 183 ASN A O 1
ATOM 1338 N N . VAL A 1 184 ? -7.620 -4.975 -5.838 1.00 87.31 184 VAL A N 1
ATOM 1339 C CA . VAL A 1 184 ? -8.732 -4.044 -5.585 1.00 87.31 184 VAL A CA 1
ATOM 1340 C C . VAL A 1 184 ? -10.102 -4.725 -5.629 1.00 87.31 184 VAL A C 1
ATOM 1342 O O . VAL A 1 184 ? -10.990 -4.351 -4.874 1.00 87.31 184 VAL A O 1
ATOM 1345 N N . ASN A 1 185 ? -10.260 -5.774 -6.444 1.00 86.25 185 ASN A N 1
ATOM 1346 C CA . ASN A 1 185 ? -11.535 -6.481 -6.604 1.00 86.25 185 ASN A CA 1
ATOM 1347 C C . ASN A 1 185 ? -11.872 -7.384 -5.414 1.00 86.25 185 ASN A C 1
ATOM 1349 O O . ASN A 1 185 ? -13.041 -7.667 -5.166 1.00 86.25 185 ASN A O 1
ATOM 1353 N N . LYS A 1 186 ? -10.850 -7.879 -4.711 1.00 88.06 186 LYS A N 1
ATOM 1354 C CA . LYS A 1 186 ? -11.011 -8.765 -3.549 1.00 88.06 186 LYS A CA 1
ATOM 1355 C C . LYS A 1 186 ? -10.760 -8.065 -2.222 1.00 88.06 186 LYS A C 1
ATOM 1357 O O . LYS A 1 186 ? -11.072 -8.625 -1.180 1.00 88.06 186 LYS A O 1
ATOM 1362 N N . ASN A 1 187 ? -10.216 -6.849 -2.269 1.00 87.12 187 ASN A N 1
ATOM 1363 C CA . ASN A 1 187 ? -9.679 -6.166 -1.103 1.00 87.12 187 ASN A CA 1
ATOM 1364 C C . ASN A 1 187 ? -8.644 -7.048 -0.372 1.00 87.12 187 ASN A C 1
ATOM 1366 O O . ASN A 1 187 ? -8.700 -7.174 0.845 1.00 87.12 187 ASN A O 1
ATOM 1370 N N . ASP A 1 188 ? -7.730 -7.674 -1.123 1.00 91.25 188 ASP A N 1
ATOM 1371 C CA . ASP A 1 188 ? -6.605 -8.460 -0.588 1.00 91.25 188 ASP A CA 1
ATOM 1372 C C . ASP A 1 188 ? -5.310 -7.663 -0.736 1.00 91.25 188 ASP A C 1
ATOM 1374 O O . ASP A 1 188 ? -5.087 -7.062 -1.793 1.00 91.25 188 ASP A O 1
ATOM 1378 N N . PHE A 1 189 ? -4.441 -7.679 0.276 1.00 92.69 189 PHE A N 1
ATOM 1379 C CA . PHE A 1 189 ? -3.169 -6.955 0.245 1.00 92.69 189 PHE A CA 1
ATOM 1380 C C . PHE A 1 189 ? -1.977 -7.894 0.279 1.00 92.69 189 PHE A C 1
ATOM 1382 O O . PHE A 1 189 ? -1.949 -8.876 1.014 1.00 92.69 189 PHE A O 1
ATOM 1389 N N . SER A 1 190 ? -0.943 -7.538 -0.476 1.00 93.00 190 SER A N 1
ATOM 1390 C CA . SER A 1 190 ? 0.400 -8.049 -0.239 1.00 93.00 190 SER A CA 1
ATOM 1391 C C . SER A 1 190 ? 1.081 -7.127 0.764 1.00 93.00 190 SER A C 1
ATOM 1393 O O . SER A 1 190 ? 1.153 -5.921 0.533 1.00 93.00 190 SER A O 1
ATOM 1395 N N . CYS A 1 191 ? 1.571 -7.684 1.865 1.00 93.25 191 CYS A N 1
ATOM 1396 C CA . CYS A 1 191 ? 2.178 -6.943 2.964 1.00 93.25 191 CYS A CA 1
ATOM 1397 C C . CYS A 1 191 ? 3.611 -7.415 3.194 1.00 93.25 191 CYS A C 1
ATOM 1399 O O . CYS A 1 191 ? 3.8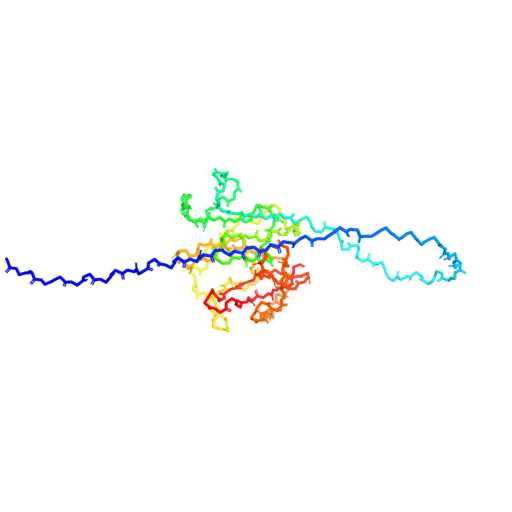64 -8.615 3.265 1.00 93.25 191 CYS A O 1
ATOM 1401 N N . GLY A 1 192 ? 4.545 -6.481 3.350 1.00 90.12 192 GLY A N 1
ATOM 1402 C CA . GLY A 1 192 ? 5.952 -6.757 3.619 1.00 90.12 192 GLY A CA 1
ATOM 1403 C C . GLY A 1 192 ? 6.474 -5.967 4.813 1.00 90.12 192 GLY A C 1
ATOM 1404 O O . GLY A 1 192 ? 6.027 -4.851 5.061 1.00 90.12 192 GLY A O 1
ATOM 1405 N N . ARG A 1 193 ? 7.413 -6.536 5.574 1.00 88.81 193 ARG A N 1
ATOM 1406 C CA . ARG A 1 193 ? 8.022 -5.855 6.732 1.00 88.81 193 ARG A CA 1
ATOM 1407 C C . ARG A 1 193 ? 8.866 -4.655 6.307 1.00 88.81 193 ARG A C 1
ATOM 1409 O O . ARG A 1 193 ? 9.621 -4.784 5.348 1.00 88.81 193 ARG A O 1
ATOM 1416 N N . TYR A 1 194 ? 8.761 -3.554 7.052 1.00 81.88 194 TYR A N 1
ATOM 1417 C CA . TYR A 1 194 ? 9.564 -2.334 6.899 1.00 81.88 194 TYR A CA 1
ATOM 1418 C C . TYR A 1 194 ? 10.268 -1.952 8.200 1.00 81.88 194 TYR A C 1
ATOM 1420 O O . TYR A 1 194 ? 9.840 -2.434 9.275 1.00 81.88 194 TYR A O 1
#

Radius of gyration: 21.85 Å; Cα contacts (8 Å, |Δi|>4): 348; chains: 1; bounding box: 50×34×87 Å

Mean predicted aligned error: 14.54 Å